Protein AF-A0A7V1UNJ8-F1 (afdb_monomer_lite)

pLDDT: mean 77.11, std 21.3, range [28.77, 98.62]

Structure (mmCIF, N/CA/C/O backbone):
data_AF-A0A7V1UNJ8-F1
#
_entry.id   AF-A0A7V1UNJ8-F1
#
loop_
_atom_site.group_PDB
_atom_site.id
_atom_site.type_symbol
_atom_site.label_atom_id
_atom_site.label_alt_id
_atom_site.label_comp_id
_atom_site.label_asym_id
_atom_site.label_entity_id
_atom_site.label_seq_id
_atom_site.pdbx_PDB_ins_code
_atom_site.Cartn_x
_atom_site.Cartn_y
_atom_site.Cartn_z
_atom_site.occupancy
_atom_site.B_iso_or_equiv
_atom_site.auth_seq_id
_atom_site.auth_comp_id
_atom_site.auth_asym_id
_atom_site.auth_atom_id
_atom_site.pdbx_PDB_model_num
ATOM 1 N N . MET A 1 1 ? -14.653 -33.844 -59.674 1.00 43.78 1 MET A N 1
ATOM 2 C CA . MET A 1 1 ? -14.804 -32.820 -60.729 1.00 43.78 1 MET A CA 1
ATOM 3 C C . MET A 1 1 ? -13.753 -31.749 -60.463 1.00 43.78 1 MET A C 1
ATOM 5 O O . MET A 1 1 ? -13.772 -31.157 -59.395 1.00 43.78 1 MET A O 1
ATOM 9 N N . ARG A 1 2 ? -12.749 -31.639 -61.339 1.00 42.19 2 ARG A N 1
ATOM 10 C CA . ARG A 1 2 ? -11.628 -30.694 -61.229 1.00 42.19 2 ARG A CA 1
ATOM 11 C C . ARG A 1 2 ? -12.079 -29.344 -61.786 1.00 42.19 2 ARG A C 1
ATOM 13 O O . ARG A 1 2 ? -12.539 -29.327 -62.921 1.00 42.19 2 ARG A O 1
ATOM 20 N N . LEU A 1 3 ? -11.874 -28.249 -61.061 1.00 40.47 3 LEU A N 1
ATOM 21 C CA . LEU A 1 3 ? -11.714 -26.931 -61.675 1.00 40.47 3 LEU A CA 1
ATOM 22 C C . LEU A 1 3 ? -10.631 -26.157 -60.920 1.00 40.47 3 LEU A C 1
ATOM 24 O O . LEU A 1 3 ? -10.805 -25.753 -59.776 1.00 40.47 3 LEU A O 1
ATOM 28 N N . ALA A 1 4 ? -9.492 -26.029 -61.592 1.00 42.06 4 ALA A N 1
ATOM 29 C CA . ALA A 1 4 ? -8.450 -25.063 -61.307 1.00 42.06 4 ALA A CA 1
ATOM 30 C C . ALA A 1 4 ? -8.877 -23.718 -61.908 1.00 42.06 4 ALA A C 1
ATOM 32 O O . ALA A 1 4 ? -9.355 -23.696 -63.043 1.00 42.06 4 ALA A O 1
ATOM 33 N N . VAL A 1 5 ? -8.668 -22.612 -61.194 1.00 44.78 5 VAL A N 1
ATOM 34 C CA . VAL A 1 5 ? -8.652 -21.278 -61.805 1.00 44.78 5 VAL A CA 1
ATOM 35 C C . VAL A 1 5 ? -7.400 -20.542 -61.352 1.00 44.78 5 VAL A C 1
ATOM 37 O O . VAL A 1 5 ? -7.003 -20.592 -60.190 1.00 44.78 5 VAL A O 1
ATOM 40 N N . ALA A 1 6 ? -6.766 -19.958 -62.361 1.00 44.81 6 ALA A N 1
ATOM 41 C CA . ALA A 1 6 ? -5.441 -19.384 -62.417 1.00 44.81 6 ALA A CA 1
ATOM 42 C C . ALA A 1 6 ? -5.196 -18.206 -61.468 1.00 44.81 6 ALA A C 1
ATOM 44 O O . ALA A 1 6 ? -6.081 -17.416 -61.149 1.00 44.81 6 ALA A O 1
ATOM 45 N N . ALA A 1 7 ? -3.920 -18.088 -61.114 1.00 45.97 7 ALA A N 1
ATOM 46 C CA . ALA A 1 7 ? -3.294 -16.951 -60.473 1.00 45.97 7 ALA A CA 1
ATOM 47 C C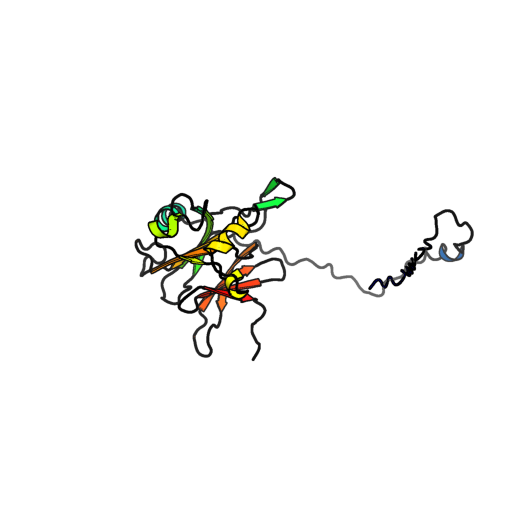 . ALA A 1 7 ? -3.307 -15.691 -61.353 1.00 45.97 7 ALA A C 1
ATOM 49 O O . ALA A 1 7 ? -3.129 -15.769 -62.568 1.00 45.97 7 ALA A O 1
ATOM 50 N N . LEU A 1 8 ? -3.374 -14.527 -60.703 1.00 41.84 8 LEU A N 1
ATOM 51 C CA . LEU A 1 8 ? -2.799 -13.292 -61.223 1.00 41.84 8 LEU A CA 1
ATOM 52 C C . LEU A 1 8 ? -2.199 -12.508 -60.047 1.00 41.84 8 LEU A C 1
ATOM 54 O O . LEU A 1 8 ? -2.914 -11.932 -59.231 1.00 41.84 8 LEU A O 1
ATOM 58 N N . PHE A 1 9 ? -0.872 -12.545 -59.933 1.00 42.28 9 PHE A N 1
ATOM 59 C CA . PHE A 1 9 ? -0.110 -11.668 -59.050 1.00 42.28 9 PHE A CA 1
ATOM 60 C C . PHE A 1 9 ? 0.069 -10.321 -59.752 1.00 42.28 9 PHE A C 1
ATOM 62 O O . PHE A 1 9 ? 0.649 -10.265 -60.835 1.00 42.28 9 PHE A O 1
ATOM 69 N N . LEU A 1 10 ? -0.392 -9.241 -59.123 1.00 42.97 10 LEU A N 1
ATOM 70 C CA . LEU A 1 10 ? -0.040 -7.877 -59.507 1.00 42.97 10 LEU A CA 1
ATOM 71 C C . LEU A 1 10 ? 0.728 -7.244 -58.342 1.00 42.97 10 LEU A C 1
ATOM 73 O O . LEU A 1 10 ? 0.146 -6.757 -57.377 1.00 42.97 10 LEU A O 1
ATOM 77 N N . THR A 1 11 ? 2.055 -7.304 -58.407 1.00 46.59 11 THR A N 1
ATOM 78 C CA . THR A 1 11 ? 2.948 -6.572 -57.504 1.00 46.59 11 THR A CA 1
ATOM 79 C C . THR A 1 11 ? 3.225 -5.197 -58.100 1.00 46.59 11 THR A C 1
ATOM 81 O O . THR A 1 11 ? 3.998 -5.083 -59.050 1.00 46.59 11 THR A O 1
ATOM 84 N N . ALA A 1 12 ? 2.618 -4.150 -57.543 1.00 45.59 12 ALA A N 1
ATOM 85 C CA . ALA A 1 12 ? 3.025 -2.771 -57.792 1.00 45.59 12 ALA A CA 1
ATOM 86 C C . ALA A 1 12 ? 3.877 -2.287 -56.608 1.00 45.59 12 ALA A C 1
ATOM 88 O O . ALA A 1 12 ? 3.366 -2.038 -55.520 1.00 45.59 12 ALA A O 1
ATOM 89 N N . SER A 1 13 ? 5.189 -2.198 -56.827 1.00 46.44 13 SER A N 1
ATOM 90 C CA . SER A 1 13 ? 6.144 -1.549 -55.927 1.00 46.44 13 SER A CA 1
ATOM 91 C C . SER A 1 13 ? 6.236 -0.071 -56.313 1.00 46.44 13 SER A C 1
ATOM 93 O O . SER A 1 13 ? 6.718 0.246 -57.399 1.00 46.44 13 SER A O 1
ATOM 95 N N . LEU A 1 14 ? 5.759 0.835 -55.453 1.00 45.09 14 LEU A N 1
ATOM 96 C CA . LEU A 1 14 ? 6.095 2.258 -55.540 1.00 45.09 14 LEU A CA 1
ATOM 97 C C . LEU A 1 14 ? 7.325 2.512 -54.666 1.00 45.09 14 LEU A C 1
ATOM 99 O O . LEU A 1 14 ? 7.219 2.692 -53.455 1.00 45.09 14 LEU A O 1
ATOM 103 N N . ALA A 1 15 ? 8.498 2.543 -55.293 1.00 44.78 15 ALA A N 1
ATOM 104 C CA . ALA A 1 15 ? 9.684 3.143 -54.701 1.00 44.78 15 ALA A CA 1
ATOM 105 C C . ALA A 1 15 ? 9.607 4.664 -54.907 1.00 44.78 15 ALA A C 1
ATOM 107 O O . ALA A 1 15 ? 9.814 5.162 -56.013 1.00 44.78 15 ALA A O 1
ATOM 108 N N . ALA A 1 16 ? 9.290 5.407 -53.848 1.00 47.38 16 ALA A N 1
ATOM 109 C CA . ALA A 1 16 ? 9.478 6.852 -53.828 1.00 47.38 16 ALA A CA 1
ATOM 110 C C . ALA A 1 16 ? 10.983 7.143 -53.711 1.00 47.38 16 ALA A C 1
ATOM 112 O O . ALA A 1 16 ? 11.588 6.923 -52.663 1.00 47.38 16 ALA A O 1
ATOM 113 N N . GLN A 1 17 ? 11.598 7.603 -54.800 1.00 46.16 17 GLN A N 1
ATOM 114 C CA . GLN A 1 17 ? 12.962 8.125 -54.780 1.00 46.16 17 GLN A CA 1
ATOM 115 C C . GLN A 1 17 ? 12.966 9.476 -54.058 1.00 46.16 17 GLN A C 1
ATOM 117 O O . GLN A 1 17 ? 12.434 10.469 -54.554 1.00 46.16 17 GLN A O 1
ATOM 122 N N . SER A 1 18 ? 13.567 9.519 -52.872 1.00 48.78 18 SER A N 1
ATOM 123 C CA . SER A 1 18 ? 13.917 10.762 -52.194 1.00 48.78 18 SER A CA 1
ATOM 124 C C . SER A 1 18 ? 15.115 11.400 -52.903 1.00 48.78 18 SER A C 1
ATOM 126 O O . SER A 1 18 ? 16.252 10.973 -52.705 1.00 48.78 18 SER A O 1
ATOM 128 N N . ASN A 1 19 ? 14.875 12.423 -53.721 1.00 48.09 19 ASN A N 1
ATOM 129 C CA . ASN A 1 19 ? 15.939 13.295 -54.213 1.00 48.09 19 ASN A CA 1
ATOM 130 C C . ASN A 1 19 ? 16.352 14.251 -53.088 1.00 48.09 19 ASN A C 1
ATOM 132 O O . ASN A 1 19 ? 15.777 15.328 -52.940 1.00 48.09 19 ASN A O 1
ATOM 136 N N . LEU A 1 20 ? 17.334 13.850 -52.281 1.00 49.41 20 LEU A N 1
ATOM 137 C CA . LEU A 1 20 ? 18.108 14.805 -51.493 1.00 49.41 20 LEU A CA 1
ATOM 138 C C . LEU A 1 20 ? 19.316 15.246 -52.330 1.00 49.41 20 LEU A C 1
ATOM 140 O O . LEU A 1 20 ? 20.006 14.383 -52.878 1.00 49.41 20 LEU A O 1
ATOM 144 N N . PRO A 1 21 ? 19.585 16.556 -52.446 1.00 51.25 21 PRO A N 1
ATOM 145 C CA . PRO A 1 21 ? 20.745 17.045 -53.174 1.00 51.25 21 PRO A CA 1
ATOM 146 C C . PRO A 1 21 ? 22.029 16.591 -52.473 1.00 51.25 21 PRO A C 1
ATOM 148 O O . PRO A 1 21 ? 22.214 16.797 -51.271 1.00 51.25 21 PRO A O 1
ATOM 151 N N . THR A 1 22 ? 22.916 15.948 -53.228 1.00 57.91 22 THR A N 1
ATOM 152 C CA . THR A 1 22 ? 24.261 15.604 -52.769 1.00 57.91 22 THR A CA 1
ATOM 153 C C . THR A 1 22 ? 25.178 16.819 -52.857 1.00 57.91 22 THR A C 1
ATOM 155 O O . THR A 1 22 ? 24.946 17.768 -53.603 1.00 57.91 22 THR A O 1
ATOM 158 N N . LYS A 1 23 ? 26.251 16.784 -52.066 1.00 55.00 23 LYS A N 1
ATOM 159 C CA . LYS A 1 23 ? 27.195 17.884 -51.807 1.00 55.00 23 LYS A CA 1
ATOM 160 C C . LYS A 1 23 ? 28.021 18.341 -53.026 1.00 55.00 23 LYS A C 1
ATOM 162 O O . LYS A 1 23 ? 28.954 19.121 -52.870 1.00 55.00 23 LYS A O 1
ATOM 167 N N . GLU A 1 24 ? 27.708 17.833 -54.210 1.00 54.41 24 GLU A N 1
ATOM 168 C CA . GLU A 1 24 ? 28.540 17.890 -55.414 1.00 54.41 24 GLU A CA 1
ATOM 169 C C . GLU A 1 24 ? 27.826 18.556 -56.600 1.00 54.41 24 GLU A C 1
ATOM 171 O O . GLU A 1 24 ? 28.379 18.577 -57.694 1.00 54.41 24 GLU A O 1
ATOM 176 N N . ASP A 1 25 ? 26.637 19.141 -56.399 1.00 50.41 25 ASP A N 1
ATOM 177 C CA . ASP A 1 25 ? 25.941 19.923 -57.427 1.00 50.41 25 ASP A CA 1
ATOM 178 C C . ASP A 1 25 ? 26.442 21.390 -57.445 1.00 50.41 25 ASP A C 1
ATOM 180 O O . ASP A 1 25 ? 26.060 22.191 -56.582 1.00 50.41 25 ASP A O 1
ATOM 184 N N . PRO A 1 26 ? 27.318 21.801 -58.389 1.00 51.72 26 PRO A N 1
ATOM 185 C CA . PRO A 1 26 ? 28.047 23.068 -58.302 1.00 51.72 26 PRO A CA 1
ATOM 186 C C . PRO A 1 26 ? 27.252 24.270 -58.835 1.00 51.72 26 PRO A C 1
ATOM 188 O O . PRO A 1 26 ? 27.815 25.355 -58.980 1.00 51.72 26 PRO A O 1
ATOM 191 N N . LYS A 1 27 ? 25.968 24.102 -59.183 1.00 55.91 27 LYS A N 1
ATOM 192 C CA . LYS A 1 27 ? 25.139 25.161 -59.794 1.00 55.91 27 LYS A CA 1
ATOM 193 C C . LYS A 1 27 ? 23.916 25.575 -58.966 1.00 55.91 27 LYS A C 1
ATOM 195 O O . LYS A 1 27 ? 23.090 26.337 -59.458 1.00 55.91 27 LYS A O 1
ATOM 200 N N . GLY A 1 28 ? 23.814 25.125 -57.714 1.00 49.47 28 GLY A N 1
ATOM 201 C CA . GLY A 1 28 ? 22.628 25.337 -56.874 1.00 49.47 28 GLY A CA 1
ATOM 202 C C . GLY A 1 28 ? 22.652 26.517 -55.896 1.00 49.47 28 GLY A C 1
ATOM 203 O O . GLY A 1 28 ? 21.618 26.806 -55.302 1.00 49.47 28 GLY A O 1
ATOM 204 N N . TYR A 1 29 ? 23.774 27.217 -55.710 1.00 45.88 29 TYR A N 1
ATOM 205 C CA . TYR A 1 29 ? 23.834 28.355 -54.784 1.00 45.88 29 TYR A CA 1
ATOM 206 C C . TYR A 1 29 ? 24.142 29.647 -55.536 1.00 45.88 29 TYR A C 1
ATOM 208 O O . TYR A 1 29 ? 25.272 29.884 -55.961 1.00 45.88 29 TYR A O 1
ATOM 216 N N . SER A 1 30 ? 23.115 30.488 -55.699 1.00 50.75 30 SER A N 1
ATOM 217 C CA . SER A 1 30 ? 23.319 31.884 -56.079 1.00 50.75 30 SER A CA 1
ATOM 218 C C . SER A 1 30 ? 24.204 32.561 -55.029 1.00 50.75 30 SER A C 1
ATOM 220 O O . SER A 1 30 ? 23.960 32.464 -53.823 1.00 50.75 30 SER A O 1
ATOM 222 N N . LYS A 1 31 ? 25.225 33.265 -55.519 1.00 47.50 31 LYS A N 1
ATOM 223 C CA . LYS A 1 31 ? 26.174 34.077 -54.752 1.00 47.50 31 LYS A CA 1
ATOM 224 C C . LYS A 1 31 ? 25.494 35.223 -53.983 1.00 47.50 31 LYS A C 1
ATOM 226 O O . LYS A 1 31 ? 26.096 35.778 -53.073 1.00 47.50 31 LYS A O 1
ATOM 231 N N . ASP A 1 32 ? 24.228 35.510 -54.272 1.00 50.94 32 ASP A N 1
ATOM 232 C CA . ASP A 1 32 ? 23.481 36.621 -53.674 1.00 50.94 32 ASP A CA 1
ATOM 233 C C . ASP A 1 32 ? 22.947 36.319 -52.260 1.00 50.94 32 ASP A C 1
ATOM 235 O O . ASP A 1 32 ? 22.410 37.204 -51.599 1.00 50.94 32 ASP A O 1
ATOM 239 N N . VAL A 1 33 ? 23.099 35.086 -51.758 1.00 49.97 33 VAL A N 1
ATOM 240 C CA . VAL A 1 33 ? 22.644 34.710 -50.402 1.00 49.97 33 VAL A CA 1
ATOM 241 C C . VAL A 1 33 ? 23.715 34.972 -49.333 1.00 49.97 33 VAL A C 1
ATOM 243 O O . VAL A 1 33 ? 23.399 35.042 -48.147 1.00 49.97 33 VAL A O 1
ATOM 246 N N . VAL A 1 34 ? 24.983 35.144 -49.722 1.00 46.03 34 VAL A N 1
ATOM 247 C CA . VAL A 1 34 ? 26.102 35.159 -48.759 1.00 46.03 34 VAL A CA 1
ATOM 248 C C . VAL A 1 34 ? 26.528 36.564 -48.315 1.00 46.03 34 VAL A C 1
ATOM 250 O O . VAL A 1 34 ? 27.164 36.692 -47.273 1.00 46.03 34 VAL A O 1
ATOM 253 N N . ASP A 1 35 ? 26.099 37.622 -49.009 1.00 44.44 35 ASP A N 1
ATOM 254 C CA . ASP A 1 35 ? 26.513 39.002 -48.693 1.00 44.44 35 ASP A CA 1
ATOM 255 C C . ASP A 1 35 ? 25.509 39.786 -47.817 1.00 44.44 35 ASP A C 1
ATOM 257 O O . ASP A 1 35 ? 25.737 40.948 -47.484 1.00 44.44 35 ASP A O 1
ATOM 261 N N . ALA A 1 36 ? 24.426 39.154 -47.348 1.00 46.41 36 ALA A N 1
ATOM 262 C CA . ALA A 1 36 ? 23.449 39.783 -46.446 1.00 46.41 36 ALA A CA 1
ATOM 263 C C . ALA A 1 36 ? 23.734 39.575 -44.939 1.00 46.41 36 ALA A C 1
ATOM 265 O O . ALA A 1 36 ? 22.933 39.978 -44.097 1.00 46.41 36 ALA A O 1
ATOM 266 N N . VAL A 1 37 ? 24.862 38.961 -44.559 1.00 49.25 37 VAL A N 1
ATOM 267 C CA . VAL A 1 37 ? 25.118 38.511 -43.169 1.00 49.25 37 VAL A CA 1
ATOM 268 C C . VAL A 1 37 ? 25.840 39.561 -42.298 1.00 49.25 37 VAL A C 1
ATOM 270 O O . VAL A 1 37 ? 26.153 39.304 -41.137 1.00 49.25 37 VAL A O 1
ATOM 273 N N . HIS A 1 38 ? 26.092 40.777 -42.794 1.00 49.16 38 HIS A N 1
ATOM 274 C CA . HIS A 1 38 ? 26.817 41.815 -42.032 1.00 49.16 38 HIS A CA 1
ATOM 275 C C . HIS A 1 38 ? 26.038 43.096 -41.729 1.00 49.16 38 HIS A C 1
ATOM 277 O O . HIS A 1 38 ? 26.635 44.121 -41.403 1.00 49.16 38 HIS A O 1
ATOM 283 N N . GLN A 1 39 ? 24.707 43.035 -41.711 1.00 49.38 39 GLN A N 1
ATOM 284 C CA . GLN A 1 39 ? 23.934 44.043 -40.988 1.00 49.38 39 GLN A CA 1
ATOM 285 C C . GLN A 1 39 ? 23.444 43.473 -39.653 1.00 49.38 39 GLN A C 1
ATOM 287 O O . GLN A 1 39 ? 22.681 42.506 -39.656 1.00 49.38 39 GLN A O 1
ATOM 292 N N . PRO A 1 40 ? 23.861 44.038 -38.501 1.00 47.38 40 PRO A N 1
ATOM 293 C CA . PRO A 1 40 ? 23.284 43.658 -37.224 1.00 47.38 40 PRO A CA 1
ATOM 294 C C . PRO A 1 40 ? 21.819 44.096 -37.227 1.00 47.38 40 PRO A C 1
ATOM 296 O O . PRO A 1 40 ? 21.514 45.288 -37.147 1.00 47.38 40 PRO A O 1
ATOM 299 N N . MET A 1 41 ? 20.907 43.132 -37.347 1.00 50.34 41 MET A N 1
ATOM 300 C CA . MET A 1 41 ? 19.493 43.384 -37.112 1.00 50.34 41 MET A CA 1
ATOM 301 C C . MET A 1 41 ? 19.340 43.863 -35.671 1.00 50.34 41 MET A C 1
ATOM 303 O O . MET A 1 41 ? 19.635 43.135 -34.723 1.00 50.34 41 MET A O 1
ATOM 307 N N . LYS A 1 42 ? 18.921 45.119 -35.502 1.00 51.16 42 LYS A N 1
ATOM 308 C CA . LYS A 1 42 ? 18.511 45.624 -34.196 1.00 51.16 42 LYS A CA 1
ATOM 309 C C . LYS A 1 42 ? 17.218 44.902 -33.827 1.00 51.16 42 LYS A C 1
ATOM 311 O O . LYS A 1 42 ? 16.233 44.978 -34.550 1.00 51.16 42 LYS A O 1
ATOM 316 N N . SER A 1 43 ? 17.271 44.141 -32.741 1.00 55.25 43 SER A N 1
ATOM 317 C CA . SER A 1 43 ? 16.093 43.541 -32.126 1.00 55.25 43 SER A CA 1
ATOM 318 C C . SER A 1 43 ? 15.255 44.650 -31.495 1.00 55.25 43 SER A C 1
ATOM 320 O O . SER A 1 43 ? 15.697 45.271 -30.531 1.00 55.25 43 SER A O 1
ATOM 322 N N . ASP A 1 44 ? 14.043 44.859 -32.005 1.00 58.16 44 ASP A N 1
ATOM 323 C CA . ASP A 1 44 ? 13.043 45.765 -31.416 1.00 58.16 44 ASP A CA 1
ATOM 324 C C . ASP A 1 44 ? 12.336 45.140 -30.195 1.00 58.16 44 ASP A C 1
ATOM 326 O O . ASP A 1 44 ? 11.506 45.767 -29.534 1.00 58.16 44 ASP A O 1
ATOM 330 N N . LEU A 1 45 ? 12.670 43.889 -29.868 1.00 53.53 45 LEU A N 1
ATOM 331 C CA . LEU A 1 45 ? 12.271 43.240 -28.629 1.00 53.53 45 LEU A CA 1
ATOM 332 C C . LEU A 1 45 ? 13.231 43.727 -27.543 1.00 53.53 45 LEU A C 1
ATOM 334 O O . LEU A 1 45 ? 14.392 43.315 -27.513 1.00 53.53 45 LEU A O 1
ATOM 338 N N . GLY A 1 46 ? 12.753 44.653 -26.706 1.00 56.69 46 GLY A N 1
ATOM 339 C CA . GLY A 1 46 ? 13.486 45.181 -25.553 1.00 56.69 46 GLY A CA 1
ATOM 340 C C . GLY A 1 46 ? 14.060 44.083 -24.651 1.00 56.69 46 GLY A C 1
ATOM 341 O O . GLY A 1 46 ? 13.688 42.916 -24.774 1.00 56.69 46 GLY A O 1
ATOM 342 N N . GLU A 1 47 ? 14.977 44.475 -23.759 1.00 56.12 47 GLU A N 1
ATOM 343 C CA . GLU A 1 47 ? 15.755 43.587 -22.881 1.00 56.12 47 GLU A CA 1
ATOM 344 C C . GLU A 1 47 ? 14.962 42.351 -22.438 1.00 56.12 47 GLU A C 1
ATOM 346 O O . GLU A 1 47 ? 13.976 42.443 -21.697 1.00 56.12 47 GLU A O 1
ATOM 351 N N . GLN A 1 48 ? 15.389 41.177 -22.915 1.00 52.34 48 GLN A N 1
ATOM 352 C CA . GLN A 1 48 ? 14.830 39.917 -22.456 1.00 52.34 48 GLN A CA 1
ATOM 353 C C . GLN A 1 48 ? 15.079 39.824 -20.955 1.00 52.34 48 GLN A C 1
ATOM 355 O O . GLN A 1 48 ? 16.217 39.674 -20.513 1.00 52.34 48 GLN A O 1
ATOM 360 N N . LYS A 1 49 ? 14.001 39.908 -20.168 1.00 49.44 49 LYS A N 1
ATOM 361 C CA . LYS A 1 49 ? 14.048 39.558 -18.752 1.00 49.44 49 LYS A CA 1
ATOM 362 C C . LYS A 1 49 ? 14.557 38.129 -18.664 1.00 49.44 49 LYS A C 1
ATOM 364 O O . LYS A 1 49 ? 13.868 37.195 -19.072 1.00 49.44 49 LYS A O 1
ATOM 369 N N . THR A 1 50 ? 15.773 37.976 -18.161 1.00 44.88 50 THR A N 1
ATOM 370 C CA . THR A 1 50 ? 16.363 36.684 -17.850 1.00 44.88 50 THR A CA 1
ATOM 371 C C . THR A 1 50 ? 15.395 35.956 -16.930 1.00 44.88 50 THR A C 1
ATOM 373 O O . THR A 1 50 ? 15.078 36.429 -15.838 1.00 44.88 50 THR A O 1
ATOM 376 N N . TYR A 1 51 ? 14.862 34.832 -17.402 1.00 50.88 51 TYR A N 1
ATOM 377 C CA . TYR A 1 51 ? 14.066 33.948 -16.570 1.00 50.88 51 TYR A CA 1
ATOM 378 C C . TYR A 1 51 ? 14.983 33.394 -15.482 1.00 50.88 51 TYR A C 1
ATOM 380 O O . TYR A 1 51 ? 15.833 32.544 -15.746 1.00 50.88 51 TYR A O 1
ATOM 388 N N . THR A 1 52 ? 14.831 33.901 -14.263 1.00 47.22 52 THR A N 1
ATOM 389 C CA . THR A 1 52 ? 15.359 33.238 -13.077 1.00 47.22 52 THR A CA 1
ATOM 390 C C . THR A 1 52 ? 14.398 32.091 -12.780 1.00 47.22 52 THR A C 1
ATOM 392 O O . THR A 1 52 ? 13.253 32.369 -12.408 1.00 47.22 52 THR A O 1
ATOM 395 N N . PRO A 1 53 ? 14.790 30.817 -12.971 1.00 42.19 53 PRO A N 1
ATOM 396 C CA . PRO A 1 53 ? 13.944 29.717 -12.546 1.00 42.19 53 PRO A CA 1
ATOM 397 C C . PRO A 1 53 ? 13.647 29.892 -11.053 1.00 42.19 53 PRO A C 1
ATOM 399 O O . PRO A 1 53 ? 14.554 30.287 -10.309 1.00 42.19 53 PRO A O 1
ATOM 402 N N . PRO A 1 54 ? 12.406 29.635 -10.602 1.00 46.25 54 PRO A N 1
ATOM 403 C CA . PRO A 1 54 ? 12.112 29.645 -9.180 1.00 46.25 54 PRO A CA 1
ATOM 404 C C . PRO A 1 54 ? 13.131 28.739 -8.494 1.00 46.25 54 PRO A C 1
ATOM 406 O O . PRO A 1 54 ? 13.384 27.616 -8.943 1.00 46.25 54 PRO A O 1
ATOM 409 N N . SER A 1 55 ? 13.775 29.275 -7.458 1.00 45.06 55 SER A N 1
ATOM 410 C CA . SER A 1 55 ? 14.696 28.529 -6.612 1.00 45.06 55 SER A CA 1
ATOM 411 C C . SER A 1 55 ? 14.028 27.212 -6.257 1.00 45.06 55 SER A C 1
ATOM 413 O O . SER A 1 55 ? 12.929 27.228 -5.707 1.00 45.06 55 SER A O 1
ATOM 415 N N . LYS A 1 56 ? 14.672 26.100 -6.634 1.00 48.00 56 LYS A N 1
ATOM 416 C CA . LYS A 1 56 ? 14.282 24.738 -6.268 1.00 48.00 56 LYS A CA 1
ATOM 417 C C . LYS A 1 56 ? 14.041 24.762 -4.761 1.00 48.00 56 LYS A C 1
ATOM 419 O O . LYS A 1 56 ? 15.002 24.815 -3.998 1.00 48.00 56 LYS A O 1
ATOM 424 N N . GLU A 1 57 ? 12.782 24.838 -4.344 1.00 46.22 57 GLU A N 1
ATOM 425 C CA . GLU A 1 57 ? 12.433 24.708 -2.942 1.00 46.22 57 GLU A CA 1
ATOM 426 C C . GLU A 1 57 ? 12.861 23.296 -2.583 1.00 46.22 57 GLU A C 1
ATOM 428 O O . GLU A 1 57 ? 12.330 22.313 -3.105 1.00 46.22 57 GLU A O 1
ATOM 433 N N . THR A 1 58 ? 13.969 23.206 -1.851 1.00 43.12 58 THR A N 1
ATOM 434 C CA . THR A 1 58 ? 14.568 21.942 -1.462 1.00 43.12 58 THR A CA 1
ATOM 435 C C . THR A 1 58 ? 13.504 21.213 -0.669 1.00 43.12 58 THR A C 1
ATOM 437 O O . THR A 1 58 ? 13.201 21.611 0.456 1.00 43.12 58 THR A O 1
ATOM 440 N N . ALA A 1 59 ? 12.897 20.195 -1.286 1.00 45.69 59 ALA A N 1
ATOM 441 C CA . ALA A 1 59 ? 11.931 19.348 -0.614 1.00 45.69 59 ALA A CA 1
ATOM 442 C C . ALA A 1 59 ? 12.530 18.950 0.744 1.00 45.69 59 ALA A C 1
ATOM 444 O O . ALA A 1 59 ? 13.722 18.610 0.790 1.00 45.69 59 ALA A O 1
ATOM 445 N N . PRO A 1 60 ? 11.761 19.048 1.844 1.00 43.00 60 PRO A N 1
ATOM 446 C CA . PRO A 1 60 ? 12.262 18.661 3.148 1.00 43.00 60 PRO A CA 1
ATOM 447 C C . PRO A 1 60 ? 12.852 17.249 3.041 1.00 43.00 60 PRO A C 1
ATOM 449 O O . PRO A 1 60 ? 12.285 16.410 2.328 1.00 43.00 60 PRO A O 1
ATOM 452 N N . PRO A 1 61 ? 14.011 16.988 3.673 1.00 50.56 61 PRO A N 1
ATOM 453 C CA . PRO A 1 61 ? 14.637 15.677 3.619 1.00 50.56 61 PRO A CA 1
ATOM 454 C C . PRO A 1 61 ? 13.597 14.611 3.987 1.00 50.56 61 PRO A C 1
ATOM 456 O O . PRO A 1 61 ? 12.807 14.842 4.909 1.00 50.56 61 PRO A O 1
ATOM 459 N N . PRO A 1 62 ? 13.552 13.480 3.255 1.00 58.62 62 PRO A N 1
ATOM 460 C CA . PRO A 1 62 ? 12.537 12.460 3.469 1.00 58.62 62 PRO A CA 1
ATOM 461 C C . PRO A 1 62 ? 12.530 12.081 4.947 1.00 58.62 62 PRO A C 1
ATOM 463 O O . PRO A 1 62 ? 13.585 11.801 5.523 1.00 58.62 62 PRO A O 1
ATOM 466 N N . ALA A 1 63 ? 11.349 12.145 5.566 1.00 65.25 63 ALA A N 1
ATOM 467 C CA . ALA A 1 63 ? 11.193 11.836 6.977 1.00 65.25 63 ALA A CA 1
ATOM 468 C C . ALA A 1 63 ? 11.827 10.469 7.262 1.00 65.25 63 ALA A C 1
ATOM 470 O O . ALA A 1 63 ? 11.593 9.498 6.534 1.00 65.25 63 ALA A O 1
ATOM 471 N N . ALA A 1 64 ? 12.672 10.409 8.292 1.00 80.75 64 ALA A N 1
ATOM 472 C CA . ALA A 1 64 ? 13.326 9.168 8.669 1.00 80.75 64 ALA A CA 1
ATOM 473 C C . ALA A 1 64 ? 12.266 8.098 8.965 1.00 80.75 64 ALA A C 1
ATOM 475 O O . ALA A 1 64 ? 11.257 8.370 9.619 1.00 80.75 64 ALA A O 1
ATOM 476 N N . LEU A 1 65 ? 12.498 6.879 8.474 1.00 90.56 65 LEU A N 1
ATOM 477 C CA . LEU A 1 65 ? 11.595 5.764 8.728 1.00 90.56 65 LEU A CA 1
ATOM 478 C C . LEU A 1 65 ? 11.466 5.513 10.238 1.00 90.56 65 LEU A C 1
ATOM 480 O O . LEU A 1 65 ? 12.486 5.540 10.936 1.00 90.56 65 LEU A O 1
ATOM 484 N N . PRO A 1 66 ? 10.258 5.209 10.748 1.00 94.06 66 PRO A N 1
ATOM 485 C CA . PRO A 1 66 ? 10.099 4.800 12.135 1.00 94.06 66 PRO A CA 1
ATOM 486 C C . PRO A 1 66 ? 10.992 3.599 12.458 1.00 94.06 66 PRO A C 1
ATOM 488 O O . PRO A 1 66 ? 11.047 2.631 11.694 1.00 94.06 66 PRO A O 1
ATOM 491 N N . ALA A 1 67 ? 11.688 3.649 13.596 1.00 94.00 67 ALA A N 1
ATOM 492 C CA . ALA A 1 67 ? 12.658 2.623 13.986 1.00 94.00 67 ALA A CA 1
ATOM 493 C C . ALA A 1 67 ? 12.031 1.221 14.117 1.00 94.00 67 ALA A C 1
ATOM 495 O O . ALA A 1 67 ? 12.690 0.209 13.883 1.00 94.00 67 ALA A O 1
ATOM 496 N N . ASP A 1 68 ? 10.745 1.164 14.455 1.00 95.44 68 ASP A N 1
ATOM 497 C CA . ASP A 1 68 ? 9.964 -0.053 14.633 1.00 95.44 68 ASP A CA 1
ATOM 498 C C . ASP A 1 68 ? 9.350 -0.594 13.332 1.00 95.44 68 ASP A C 1
ATOM 500 O O . ASP A 1 68 ? 8.881 -1.731 13.308 1.00 95.44 68 ASP A O 1
ATOM 504 N N . LEU A 1 69 ? 9.393 0.158 12.226 1.00 96.56 69 LEU A N 1
ATOM 505 C CA . LEU A 1 69 ? 8.663 -0.192 11.004 1.00 96.56 69 LEU A CA 1
ATOM 506 C C . LEU A 1 69 ? 9.091 -1.548 10.420 1.00 96.56 69 LEU A C 1
ATOM 508 O O . LEU A 1 69 ? 8.247 -2.340 10.012 1.00 96.56 69 LEU A O 1
ATOM 512 N N . ASN A 1 70 ? 10.391 -1.861 10.429 1.00 96.56 70 ASN A N 1
ATOM 513 C CA . ASN A 1 70 ? 10.882 -3.167 9.969 1.00 96.56 70 ASN A CA 1
ATOM 514 C C . ASN A 1 70 ? 10.344 -4.326 10.818 1.00 96.56 70 ASN A C 1
ATOM 516 O O . ASN A 1 70 ? 10.055 -5.396 10.282 1.00 96.56 70 ASN A O 1
ATOM 520 N N . LYS A 1 71 ? 10.209 -4.113 12.133 1.00 97.00 71 LYS A N 1
ATOM 521 C CA . LYS A 1 71 ? 9.651 -5.105 13.053 1.00 97.00 71 LYS A CA 1
ATOM 522 C C . LYS A 1 71 ? 8.167 -5.311 12.760 1.00 97.00 71 LYS A C 1
ATOM 524 O O . LYS A 1 71 ? 7.756 -6.449 12.572 1.00 97.00 71 LYS A O 1
ATOM 529 N N . VAL A 1 72 ? 7.404 -4.226 12.617 1.00 97.75 72 VAL A N 1
ATOM 530 C CA . VAL A 1 72 ? 5.972 -4.297 12.290 1.00 97.75 72 VAL A CA 1
ATOM 531 C C . VAL A 1 72 ? 5.743 -4.999 10.951 1.00 97.75 72 VAL A C 1
ATOM 533 O O . VAL A 1 72 ? 4.896 -5.882 10.867 1.00 97.75 72 VAL A O 1
ATOM 536 N N . VAL A 1 73 ? 6.526 -4.691 9.911 1.00 97.69 73 VAL A N 1
ATOM 537 C CA . VAL A 1 73 ? 6.421 -5.390 8.616 1.00 97.69 73 VAL A CA 1
ATOM 538 C C . VAL A 1 73 ? 6.692 -6.887 8.772 1.00 97.69 73 VAL A C 1
ATOM 540 O O . VAL A 1 73 ? 5.926 -7.699 8.256 1.00 97.69 73 VAL A O 1
ATOM 543 N N . ALA A 1 74 ? 7.738 -7.262 9.512 1.00 97.19 74 ALA A N 1
ATOM 544 C CA . ALA A 1 74 ? 8.073 -8.663 9.737 1.00 97.19 74 ALA A CA 1
ATOM 545 C C . ALA A 1 74 ? 6.983 -9.416 10.519 1.00 97.19 74 ALA A C 1
ATOM 547 O O . ALA A 1 74 ? 6.676 -10.556 10.181 1.00 97.19 74 ALA A O 1
ATOM 548 N N . GLU A 1 75 ? 6.384 -8.782 11.529 1.00 97.12 75 GLU A N 1
ATOM 549 C CA . GLU A 1 75 ? 5.299 -9.355 12.334 1.00 97.12 75 GLU A CA 1
ATOM 550 C C . GLU A 1 75 ? 3.982 -9.447 11.556 1.00 97.12 75 GLU A C 1
ATOM 552 O O . GLU A 1 75 ? 3.238 -10.412 11.716 1.00 97.12 75 GLU A O 1
ATOM 557 N N . GLN A 1 76 ? 3.683 -8.463 10.702 1.00 97.69 76 GLN A N 1
ATOM 558 C CA . GLN A 1 76 ? 2.382 -8.358 10.042 1.00 97.69 76 GLN A CA 1
ATOM 559 C C . GLN A 1 76 ? 2.322 -9.006 8.656 1.00 97.69 76 GLN A C 1
ATOM 561 O O . GLN A 1 76 ? 1.228 -9.401 8.248 1.00 97.69 76 GLN A O 1
ATOM 566 N N . PHE A 1 77 ? 3.451 -9.133 7.953 1.00 97.50 77 PHE A N 1
ATOM 567 C CA . PHE A 1 77 ? 3.526 -9.673 6.585 1.00 97.50 77 PHE A CA 1
ATOM 568 C C . PHE A 1 77 ? 4.581 -10.769 6.397 1.00 97.50 77 PHE A C 1
ATOM 570 O O . PHE A 1 77 ? 4.582 -11.426 5.358 1.00 97.50 77 PHE A O 1
ATOM 577 N N . GLY A 1 78 ? 5.457 -10.977 7.381 1.00 96.31 78 GLY A N 1
ATOM 578 C CA . GLY A 1 78 ? 6.544 -11.944 7.309 1.00 96.31 78 GLY A CA 1
ATOM 579 C C . GLY A 1 78 ? 7.898 -11.326 6.967 1.00 96.31 78 GLY A C 1
ATOM 580 O O . GLY A 1 78 ? 8.031 -10.214 6.456 1.00 96.31 78 GLY A O 1
ATOM 581 N N . THR A 1 79 ? 8.955 -12.075 7.275 1.00 95.31 79 THR A N 1
ATOM 582 C CA . THR A 1 79 ? 10.354 -11.646 7.121 1.00 95.31 79 THR A CA 1
ATOM 583 C C . THR A 1 79 ? 10.821 -11.546 5.669 1.00 95.31 79 THR A C 1
ATOM 585 O O . THR A 1 79 ? 11.882 -10.970 5.411 1.00 95.31 79 THR A O 1
ATOM 588 N N . ASP A 1 80 ? 10.056 -12.096 4.733 1.00 91.94 80 ASP A N 1
ATOM 589 C CA . ASP A 1 80 ? 10.285 -12.084 3.292 1.00 91.94 80 ASP A CA 1
ATOM 590 C C . ASP A 1 80 ? 9.829 -10.787 2.614 1.00 91.94 80 ASP A C 1
ATOM 592 O O . ASP A 1 80 ? 10.268 -10.515 1.496 1.00 91.94 80 ASP A O 1
ATOM 596 N N . CYS A 1 81 ? 9.026 -9.968 3.297 1.00 93.75 81 CYS A N 1
ATOM 597 C CA . CYS A 1 81 ? 8.712 -8.605 2.892 1.00 93.75 81 CYS A CA 1
ATOM 598 C C . CYS A 1 81 ? 9.722 -7.620 3.494 1.00 93.75 81 CYS A C 1
ATOM 600 O O . CYS A 1 81 ? 9.936 -7.573 4.706 1.00 93.75 81 CYS A O 1
ATOM 602 N N . LYS A 1 82 ? 10.360 -6.818 2.639 1.00 93.69 82 LYS A N 1
ATOM 603 C CA . LYS A 1 82 ? 11.361 -5.811 3.013 1.00 93.69 82 LYS A CA 1
ATOM 604 C C . LYS A 1 82 ? 10.944 -4.439 2.517 1.00 93.69 82 LYS A C 1
ATOM 606 O O . LYS A 1 82 ? 10.569 -4.299 1.356 1.00 93.69 82 LYS A O 1
ATOM 611 N N . ILE A 1 83 ? 11.069 -3.428 3.372 1.00 94.44 83 ILE A N 1
ATOM 612 C CA . ILE A 1 83 ? 10.799 -2.037 3.002 1.00 94.44 83 ILE A CA 1
ATOM 613 C C . ILE A 1 83 ? 11.751 -1.645 1.876 1.00 94.44 83 ILE A C 1
ATOM 615 O O . ILE A 1 83 ? 12.968 -1.829 1.963 1.00 94.44 83 ILE A O 1
ATOM 619 N N . ALA A 1 84 ? 11.195 -1.104 0.804 1.00 91.19 84 ALA A N 1
ATOM 620 C CA . ALA A 1 84 ? 11.971 -0.640 -0.322 1.00 91.19 84 ALA A CA 1
ATOM 621 C C . ALA A 1 84 ? 12.480 0.765 -0.013 1.00 91.19 84 ALA A C 1
ATOM 623 O O . ALA A 1 84 ? 11.865 1.725 -0.432 1.00 91.19 84 ALA A O 1
ATOM 624 N N . VAL A 1 85 ? 13.579 0.912 0.729 1.00 87.06 85 VAL A N 1
ATOM 625 C CA . VAL A 1 85 ? 14.102 2.240 1.124 1.00 87.06 85 VAL A CA 1
ATOM 626 C C . VAL A 1 85 ? 14.705 3.043 -0.033 1.00 87.06 85 VAL A C 1
ATOM 628 O O . VAL A 1 85 ? 14.986 4.227 0.112 1.00 87.06 85 VAL A O 1
ATOM 631 N N . GLU A 1 86 ? 14.876 2.408 -1.192 1.00 79.12 86 GLU A N 1
ATOM 632 C CA . GLU A 1 86 ? 15.429 3.022 -2.393 1.00 79.12 86 GLU A CA 1
ATOM 633 C C . GLU A 1 86 ? 14.508 2.805 -3.592 1.00 79.12 86 GLU A C 1
ATOM 635 O O . GLU A 1 86 ? 14.016 1.691 -3.836 1.00 79.12 86 GLU A O 1
ATOM 640 N N . LYS A 1 87 ? 14.374 3.857 -4.401 1.00 75.56 87 LYS A N 1
ATOM 641 C CA . LYS A 1 87 ? 13.854 3.756 -5.760 1.00 75.56 87 LYS A CA 1
ATOM 642 C C . LYS A 1 87 ? 14.905 3.065 -6.632 1.00 75.56 87 LYS A C 1
ATOM 644 O O . LYS A 1 87 ? 16.011 3.574 -6.813 1.00 75.56 87 LYS A O 1
ATOM 649 N N . SER A 1 88 ? 14.573 1.890 -7.159 1.00 62.91 88 SER A N 1
ATOM 650 C CA . SER A 1 88 ? 15.408 1.201 -8.145 1.00 62.91 88 SER A CA 1
ATOM 651 C C . SER A 1 88 ? 14.894 1.491 -9.543 1.00 62.91 88 SER A C 1
ATOM 653 O O . SER A 1 88 ? 13.746 1.167 -9.834 1.00 62.91 88 SER A O 1
ATOM 655 N N . SER A 1 89 ? 15.750 2.015 -10.411 1.00 61.22 89 SER A N 1
ATOM 656 C CA . SER A 1 89 ? 15.538 1.969 -11.855 1.00 61.22 89 SER A CA 1
ATOM 657 C C . SER A 1 89 ? 16.454 0.911 -12.464 1.00 61.22 89 SER A C 1
ATOM 659 O O . SER A 1 89 ? 17.540 0.633 -11.950 1.00 61.22 89 SER A O 1
ATOM 661 N N . VAL A 1 90 ? 16.009 0.270 -13.540 1.00 57.09 90 VAL A N 1
ATOM 662 C CA . VAL A 1 90 ? 16.866 -0.607 -14.341 1.00 57.09 90 VAL A CA 1
ATOM 663 C C . VAL A 1 90 ? 17.179 0.151 -15.613 1.00 57.09 90 VAL A C 1
ATOM 665 O O . VAL A 1 90 ? 16.282 0.508 -16.368 1.00 57.09 90 VAL A O 1
ATOM 668 N N . VAL A 1 91 ? 18.458 0.422 -15.834 1.00 53.53 91 VAL A N 1
ATOM 669 C CA . VAL A 1 91 ? 18.946 1.006 -17.080 1.00 53.53 91 VAL A CA 1
ATOM 670 C C . VAL A 1 91 ? 19.888 -0.036 -17.664 1.00 53.53 91 VAL A C 1
ATOM 672 O O . VAL A 1 91 ? 20.945 -0.287 -17.095 1.00 53.53 91 VAL A O 1
ATOM 675 N N . VAL A 1 92 ? 19.459 -0.694 -18.750 1.00 49.59 92 VAL A N 1
ATOM 676 C CA . VAL A 1 92 ? 20.213 -1.721 -19.505 1.00 49.59 92 VAL A CA 1
ATOM 677 C C . VAL A 1 92 ? 20.887 -2.772 -18.609 1.00 49.59 92 VAL A C 1
ATOM 679 O O . VAL A 1 92 ? 22.059 -2.657 -18.288 1.00 49.59 92 VAL A O 1
ATOM 682 N N . ASN A 1 93 ? 20.161 -3.817 -18.195 1.00 54.81 93 ASN A N 1
ATOM 683 C CA . ASN A 1 93 ? 20.651 -4.943 -17.368 1.00 54.81 93 ASN A CA 1
ATOM 684 C C . ASN A 1 93 ? 21.298 -4.590 -16.007 1.00 54.81 93 ASN A C 1
ATOM 686 O O . ASN A 1 93 ? 21.595 -5.498 -15.231 1.00 54.81 93 ASN A O 1
ATOM 690 N N . TYR A 1 94 ? 21.466 -3.309 -15.671 1.00 57.28 94 TYR A N 1
ATOM 691 C CA . TYR A 1 94 ? 22.023 -2.845 -14.406 1.00 57.28 94 TYR A CA 1
ATOM 692 C C . TYR A 1 94 ? 20.977 -2.063 -13.612 1.00 57.28 94 TYR A C 1
ATOM 694 O O . TYR A 1 94 ? 20.225 -1.246 -14.148 1.00 57.28 94 TYR A O 1
ATOM 702 N N . ARG A 1 95 ? 20.934 -2.308 -12.299 1.00 57.38 95 ARG A N 1
ATOM 703 C CA . ARG A 1 95 ? 20.152 -1.485 -11.373 1.00 57.38 95 ARG A CA 1
ATOM 704 C C . ARG A 1 95 ? 20.931 -0.216 -11.068 1.00 57.38 95 ARG A C 1
ATOM 706 O O . ARG A 1 95 ? 22.017 -0.286 -10.498 1.00 57.38 95 ARG A O 1
ATOM 713 N N . VAL A 1 96 ? 20.355 0.924 -11.422 1.00 62.78 96 VAL A N 1
ATOM 714 C CA . VAL A 1 96 ? 20.886 2.238 -11.072 1.00 62.78 96 VAL A CA 1
ATOM 715 C C . VAL A 1 96 ? 20.075 2.773 -9.899 1.00 62.78 96 VAL A C 1
ATOM 717 O O . VAL A 1 96 ? 18.848 2.650 -9.844 1.00 62.78 96 VAL A O 1
ATOM 720 N N . LYS A 1 97 ? 20.776 3.340 -8.919 1.00 62.12 97 LYS A N 1
ATOM 721 C CA . LYS A 1 97 ? 20.136 4.046 -7.813 1.00 62.12 97 LYS A CA 1
ATOM 722 C C . LYS A 1 97 ? 19.608 5.378 -8.337 1.00 62.12 97 LYS A C 1
ATOM 724 O O . LYS A 1 97 ? 20.382 6.176 -8.861 1.00 62.12 97 LYS A O 1
ATOM 729 N N . SER A 1 98 ? 18.304 5.608 -8.202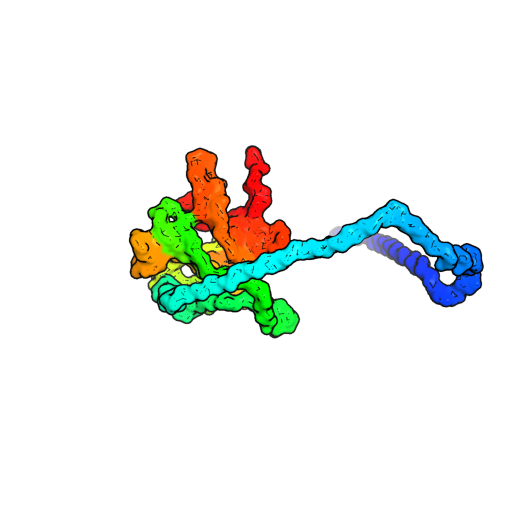 1.00 66.25 98 SER A N 1
ATOM 730 C CA . SER A 1 98 ? 17.729 6.914 -8.521 1.00 66.25 98 SER A CA 1
ATOM 731 C C . SER A 1 98 ? 18.121 7.940 -7.454 1.00 66.25 98 SER A C 1
ATOM 733 O O . SER A 1 98 ? 18.222 7.615 -6.269 1.00 66.25 98 SER A O 1
ATOM 735 N N . THR A 1 99 ? 18.350 9.177 -7.885 1.00 67.62 99 THR A N 1
ATOM 736 C CA . THR A 1 99 ? 18.584 10.341 -7.018 1.00 67.62 99 THR A CA 1
ATOM 737 C C . THR A 1 99 ? 17.297 11.108 -6.712 1.00 67.62 99 THR A C 1
ATOM 739 O O . THR A 1 99 ? 17.333 12.116 -6.007 1.00 67.62 99 THR A O 1
ATOM 742 N N . GLU A 1 100 ? 16.162 10.653 -7.241 1.00 70.69 100 GLU A N 1
ATOM 743 C CA . GLU A 1 100 ? 14.869 11.284 -7.009 1.00 70.69 100 GLU A CA 1
ATOM 744 C C . GLU A 1 100 ? 14.370 11.060 -5.574 1.00 70.69 100 GLU A C 1
ATOM 746 O O . GLU A 1 100 ? 14.652 10.013 -4.977 1.00 70.69 100 GLU A O 1
ATOM 751 N N . PRO A 1 101 ? 13.590 12.010 -5.025 1.00 73.19 101 PRO A N 1
ATOM 752 C CA . PRO A 1 101 ? 12.922 11.834 -3.744 1.00 73.19 101 PRO A CA 1
ATOM 753 C C . PRO A 1 101 ? 12.087 10.552 -3.723 1.00 73.19 101 PRO A C 1
ATOM 755 O O . PRO A 1 101 ? 11.346 10.250 -4.658 1.00 73.19 101 PRO A O 1
ATOM 758 N N . TRP A 1 102 ? 12.208 9.796 -2.636 1.00 83.75 102 TRP A N 1
ATOM 759 C CA . TRP A 1 102 ? 11.528 8.523 -2.466 1.00 83.75 102 TRP A CA 1
ATOM 760 C C . TRP A 1 102 ? 10.988 8.409 -1.046 1.00 83.75 102 TRP A C 1
ATOM 762 O O . TRP A 1 102 ? 11.743 8.499 -0.077 1.00 83.75 102 TRP A O 1
ATOM 772 N N . THR A 1 103 ? 9.679 8.190 -0.937 1.00 88.06 103 THR A N 1
ATOM 773 C CA . THR A 1 103 ? 8.976 8.088 0.343 1.00 88.06 103 THR A CA 1
ATOM 774 C C . THR A 1 103 ? 8.416 6.676 0.489 1.00 88.06 103 THR A C 1
ATOM 776 O O . THR A 1 103 ? 7.324 6.393 -0.004 1.00 88.06 103 THR A O 1
ATOM 779 N N . PRO A 1 104 ? 9.152 5.755 1.134 1.00 92.12 104 PRO A N 1
ATOM 780 C CA . PRO A 1 104 ? 8.732 4.361 1.258 1.00 92.12 104 PRO A CA 1
ATOM 781 C C . PRO A 1 104 ? 7.653 4.139 2.320 1.00 92.12 104 PRO A C 1
ATOM 783 O O . PRO A 1 104 ? 7.155 3.023 2.446 1.00 92.12 104 PRO A O 1
ATOM 786 N N . PHE A 1 105 ? 7.327 5.161 3.109 1.00 95.75 105 PHE A N 1
ATOM 787 C CA . PHE A 1 105 ? 6.367 5.071 4.196 1.00 95.75 105 PHE A CA 1
ATOM 788 C C . PHE A 1 105 ? 5.525 6.338 4.275 1.00 95.75 105 PHE A C 1
ATOM 790 O O . PHE A 1 105 ? 6.059 7.443 4.344 1.00 95.75 105 PHE A O 1
ATOM 797 N N . LEU A 1 106 ? 4.212 6.153 4.273 1.00 96.31 106 LEU A N 1
ATOM 798 C CA . LEU A 1 106 ? 3.213 7.196 4.447 1.00 96.31 106 LEU A CA 1
ATOM 799 C C . LEU A 1 106 ? 2.173 6.709 5.452 1.00 96.31 106 LEU A C 1
ATOM 801 O O . LEU A 1 106 ? 1.973 5.503 5.619 1.00 96.31 106 LEU A O 1
ATOM 805 N N . THR A 1 107 ? 1.474 7.652 6.070 1.00 97.31 107 THR A N 1
ATOM 806 C CA . THR A 1 107 ? 0.345 7.355 6.944 1.00 97.31 107 THR A CA 1
ATOM 807 C C . THR A 1 107 ? -0.876 8.184 6.575 1.00 97.31 107 THR A C 1
ATOM 809 O O . THR A 1 107 ? -0.761 9.311 6.086 1.00 97.31 107 THR A O 1
ATOM 812 N N . ALA A 1 108 ? -2.058 7.593 6.739 1.00 96.88 108 ALA A N 1
ATOM 813 C CA . ALA A 1 108 ? -3.348 8.232 6.486 1.00 96.88 108 ALA A CA 1
ATOM 814 C C . ALA A 1 108 ? -4.479 7.396 7.092 1.00 96.88 108 ALA A C 1
ATOM 816 O O . ALA A 1 108 ? -4.327 6.198 7.232 1.00 96.88 108 ALA A O 1
ATOM 817 N N . ASP A 1 109 ? -5.637 7.989 7.369 1.00 97.00 109 ASP A N 1
ATOM 818 C CA . ASP A 1 109 ? -6.868 7.229 7.649 1.00 97.00 109 ASP A CA 1
ATOM 819 C C . ASP A 1 109 ? -7.550 6.877 6.311 1.00 97.00 109 ASP A C 1
ATOM 821 O O . ASP A 1 109 ? -8.237 7.722 5.720 1.00 97.00 109 ASP A O 1
ATOM 825 N N . LEU A 1 110 ? -7.260 5.695 5.758 1.00 97.06 110 LEU A N 1
ATOM 826 C CA . LEU A 1 110 ? -7.710 5.260 4.430 1.00 97.06 110 LEU A CA 1
ATOM 827 C C . LEU A 1 110 ? -9.124 4.697 4.447 1.00 97.06 110 LEU A C 1
ATOM 829 O O . LEU A 1 110 ? -9.820 4.791 3.431 1.00 97.06 110 LEU A O 1
ATOM 833 N N . ASP A 1 111 ? -9.548 4.099 5.558 1.00 94.94 111 ASP A N 1
ATOM 834 C CA . ASP A 1 111 ? -10.867 3.483 5.667 1.00 94.94 111 ASP A CA 1
ATOM 835 C C . ASP A 1 111 ? -11.901 4.302 6.454 1.00 94.94 111 ASP A C 1
ATOM 837 O O . ASP A 1 111 ? -13.089 3.959 6.440 1.00 94.94 111 ASP A O 1
ATOM 841 N N . GLY A 1 112 ? -11.486 5.445 7.000 1.00 93.50 112 GLY A N 1
ATOM 842 C CA . GLY A 1 112 ? -12.342 6.444 7.628 1.00 93.50 112 GLY A CA 1
ATOM 843 C C . GLY A 1 112 ? -12.734 6.094 9.059 1.00 93.50 112 GLY A C 1
ATOM 844 O O . GLY A 1 112 ? -13.803 6.522 9.503 1.00 93.50 112 GLY A O 1
ATOM 845 N N . ASN A 1 113 ? -11.940 5.281 9.757 1.00 92.56 113 ASN A N 1
ATOM 846 C CA . ASN A 1 113 ? -12.235 4.852 11.125 1.00 92.56 113 ASN A CA 1
ATOM 847 C C . ASN A 1 113 ? -11.639 5.751 12.209 1.00 92.56 113 ASN A C 1
ATOM 849 O O . ASN A 1 113 ? -11.875 5.501 13.391 1.00 92.56 113 ASN A O 1
ATOM 853 N N . GLY A 1 114 ? -10.889 6.784 11.823 1.00 94.50 114 GLY A N 1
ATOM 854 C CA . GLY A 1 114 ? -10.221 7.700 12.739 1.00 94.50 114 GLY A CA 1
ATOM 855 C C . GLY A 1 114 ? -8.904 7.181 13.322 1.00 94.50 114 GLY A C 1
ATOM 856 O O . GLY A 1 114 ? -8.252 7.930 14.049 1.00 94.50 114 GLY A O 1
ATOM 857 N N . SER A 1 115 ? -8.490 5.952 13.009 1.00 97.06 115 SER A N 1
ATOM 858 C CA . SER A 1 115 ? -7.162 5.428 13.331 1.00 97.06 115 SER A CA 1
ATOM 859 C C . SER A 1 115 ? -6.207 5.649 12.156 1.00 97.06 115 SER A C 1
ATOM 861 O O . SER A 1 115 ? -6.603 5.693 10.997 1.00 97.06 115 SER A O 1
ATOM 863 N N . GLU A 1 116 ? -4.921 5.819 12.455 1.00 97.50 116 GLU A N 1
ATOM 864 C CA . GLU A 1 116 ? -3.903 5.998 11.420 1.00 97.50 116 GLU A CA 1
ATOM 865 C C . GLU A 1 116 ? -3.544 4.653 10.766 1.00 97.50 116 GLU A C 1
ATOM 867 O O . GLU A 1 116 ? -3.113 3.728 11.459 1.00 97.50 116 GLU A O 1
ATOM 872 N N . ASP A 1 117 ? -3.647 4.571 9.438 1.00 98.44 117 ASP A N 1
ATOM 873 C CA . ASP A 1 117 ? -3.204 3.428 8.637 1.00 98.44 117 ASP A CA 1
ATOM 874 C C . ASP A 1 117 ? -1.775 3.630 8.127 1.00 98.44 117 ASP A C 1
ATOM 876 O O . ASP A 1 117 ? -1.317 4.756 7.911 1.00 98.44 117 ASP A O 1
ATOM 880 N N . ALA A 1 118 ? -1.081 2.521 7.870 1.00 98.31 118 ALA A N 1
ATOM 881 C CA . ALA A 1 118 ? 0.241 2.524 7.253 1.00 98.31 118 ALA A CA 1
ATOM 882 C C . ALA A 1 118 ? 0.161 2.187 5.765 1.00 98.31 118 ALA A C 1
ATOM 884 O O . ALA A 1 118 ? -0.498 1.224 5.373 1.00 98.31 118 ALA A O 1
ATOM 885 N N . ILE A 1 119 ? 0.919 2.929 4.959 1.00 98.38 119 ILE A N 1
ATOM 886 C CA . ILE A 1 119 ? 1.171 2.676 3.539 1.00 98.38 119 ILE A CA 1
ATOM 887 C C . ILE A 1 119 ? 2.676 2.484 3.386 1.00 98.38 119 ILE A C 1
ATOM 889 O O . ILE A 1 119 ? 3.454 3.403 3.647 1.00 98.38 119 ILE A O 1
ATOM 893 N N . ILE A 1 120 ? 3.103 1.290 2.986 1.00 97.75 120 ILE A N 1
ATOM 894 C CA . ILE A 1 120 ? 4.520 0.918 2.980 1.00 97.75 120 ILE A CA 1
ATOM 895 C C . ILE A 1 120 ? 4.890 0.382 1.605 1.00 97.75 120 ILE A C 1
ATOM 897 O O . ILE A 1 120 ? 4.334 -0.619 1.156 1.00 97.75 120 ILE A O 1
ATOM 901 N N . VAL A 1 121 ? 5.873 0.996 0.953 1.00 95.12 121 VAL A N 1
ATOM 902 C CA . VAL A 1 121 ? 6.461 0.427 -0.261 1.00 95.12 121 VAL A CA 1
ATOM 903 C C . VAL A 1 121 ? 7.450 -0.657 0.131 1.00 95.12 121 VAL A C 1
ATOM 905 O O . VAL A 1 121 ? 8.400 -0.419 0.882 1.00 95.12 121 VAL A O 1
ATOM 908 N N . ALA A 1 122 ? 7.248 -1.858 -0.395 1.00 94.06 122 ALA A N 1
ATOM 909 C CA . ALA A 1 122 ? 8.060 -3.015 -0.065 1.00 94.06 122 ALA A CA 1
ATOM 910 C C . ALA A 1 122 ? 8.398 -3.853 -1.299 1.00 94.06 122 ALA A C 1
ATOM 912 O O . ALA A 1 122 ? 7.863 -3.665 -2.390 1.00 94.06 122 ALA A O 1
ATOM 913 N N . ARG A 1 123 ? 9.314 -4.797 -1.101 1.00 91.56 123 ARG A N 1
ATOM 914 C CA . ARG A 1 123 ? 9.555 -5.937 -1.981 1.00 91.56 123 ARG A CA 1
ATOM 915 C C . ARG A 1 123 ? 9.313 -7.197 -1.165 1.00 91.56 123 ARG A C 1
ATOM 917 O O . ARG A 1 123 ? 9.903 -7.331 -0.094 1.00 91.56 123 ARG A O 1
ATOM 924 N N . CYS A 1 124 ? 8.488 -8.109 -1.659 1.00 89.69 124 CYS A N 1
ATOM 925 C CA . CYS A 1 124 ? 8.307 -9.425 -1.047 1.00 89.69 124 CYS A CA 1
ATOM 926 C C . CYS A 1 124 ? 8.790 -10.506 -2.011 1.00 89.69 124 CYS A C 1
ATOM 928 O O . CYS A 1 124 ? 8.664 -10.349 -3.224 1.00 89.69 124 CYS A O 1
ATOM 930 N N . LYS A 1 125 ? 9.322 -11.615 -1.483 1.00 87.81 125 LYS A N 1
ATOM 931 C CA . LYS A 1 125 ? 9.731 -12.758 -2.317 1.00 87.81 125 LYS A CA 1
ATOM 932 C C . LYS A 1 125 ? 8.548 -13.354 -3.091 1.00 87.81 125 LYS A C 1
ATOM 934 O O . LYS A 1 125 ? 8.705 -13.741 -4.241 1.00 87.81 125 LYS A O 1
ATOM 939 N N . SER A 1 126 ? 7.385 -13.441 -2.452 1.00 89.06 126 SER A N 1
ATOM 940 C CA . SER A 1 126 ? 6.121 -13.816 -3.083 1.00 89.06 126 SER A CA 1
ATOM 941 C C . SER A 1 126 ? 4.976 -13.178 -2.309 1.00 89.06 126 SER A C 1
ATOM 943 O O . SER A 1 126 ? 4.843 -13.410 -1.111 1.00 89.06 126 SER A O 1
ATOM 945 N N . ALA A 1 127 ? 4.137 -12.392 -2.983 1.00 90.94 127 ALA A N 1
ATOM 946 C CA . ALA A 1 127 ? 2.992 -11.753 -2.338 1.00 90.94 127 ALA A CA 1
ATOM 947 C C . ALA A 1 127 ? 1.932 -12.768 -1.879 1.00 90.94 127 ALA A C 1
ATOM 949 O O . ALA A 1 127 ? 1.220 -12.506 -0.921 1.00 90.94 127 ALA A O 1
ATOM 950 N N . LEU A 1 128 ? 1.802 -13.919 -2.548 1.00 92.88 128 LEU A N 1
ATOM 951 C CA . LEU A 1 128 ? 0.736 -14.891 -2.271 1.00 92.88 128 LEU A CA 1
ATOM 952 C C . LEU A 1 128 ? 1.130 -15.967 -1.253 1.00 92.88 128 LEU A C 1
ATOM 954 O O . LEU A 1 128 ? 0.246 -16.536 -0.615 1.00 92.88 128 LEU A O 1
ATOM 958 N N . ALA A 1 129 ? 2.426 -16.254 -1.100 1.00 90.81 129 ALA A N 1
ATOM 959 C CA . ALA A 1 129 ? 2.898 -17.458 -0.416 1.00 90.81 129 ALA A CA 1
ATOM 960 C C . ALA A 1 129 ? 2.508 -17.547 1.068 1.00 90.81 129 ALA A C 1
ATOM 962 O O . ALA A 1 129 ? 2.312 -18.649 1.572 1.00 90.81 129 ALA A O 1
ATOM 963 N N . ARG A 1 130 ? 2.405 -16.412 1.772 1.00 92.88 130 ARG A N 1
ATOM 964 C CA . ARG A 1 130 ? 2.221 -16.381 3.237 1.00 92.88 130 ARG A CA 1
ATOM 965 C C . ARG A 1 130 ? 0.950 -15.667 3.683 1.00 92.88 130 ARG A C 1
ATOM 967 O O . ARG A 1 130 ? 0.803 -15.324 4.855 1.00 92.88 130 ARG A O 1
ATOM 974 N N . ARG A 1 131 ? 0.011 -15.455 2.760 1.00 94.94 131 ARG A N 1
ATOM 975 C CA . ARG A 1 131 ? -1.243 -14.745 3.043 1.00 94.94 131 ARG A CA 1
ATOM 976 C C . ARG A 1 131 ? -2.065 -15.429 4.139 1.00 94.94 131 ARG A C 1
ATOM 978 O O . ARG A 1 131 ? -2.654 -14.740 4.961 1.00 94.94 131 ARG A O 1
ATOM 985 N N . ASP A 1 132 ? -2.064 -16.764 4.166 1.00 94.81 132 ASP A N 1
ATOM 986 C CA . ASP A 1 132 ? -2.855 -17.555 5.114 1.00 94.81 132 ASP A CA 1
ATOM 987 C C . ASP A 1 132 ? -2.183 -17.575 6.501 1.00 94.81 132 ASP A C 1
ATOM 989 O O . ASP A 1 132 ? -2.867 -17.553 7.518 1.00 94.81 132 ASP A O 1
ATOM 993 N N . GLU A 1 133 ? -0.844 -17.539 6.547 1.00 96.69 133 GLU A N 1
ATOM 994 C CA . GLU A 1 133 ? -0.059 -17.479 7.788 1.00 96.69 133 GLU A CA 1
ATOM 995 C C . GLU A 1 133 ? -0.216 -16.126 8.496 1.00 96.69 133 GLU A C 1
ATOM 997 O O . GLU A 1 133 ? -0.392 -16.075 9.711 1.00 96.69 133 GLU A O 1
ATOM 1002 N N . PHE A 1 134 ? -0.185 -15.026 7.738 1.00 97.12 134 PHE A N 1
ATOM 1003 C CA . PHE A 1 134 ? -0.254 -13.674 8.297 1.00 97.12 134 PHE A CA 1
ATOM 1004 C C . PHE A 1 134 ? -1.642 -13.033 8.200 1.00 97.12 134 PHE A C 1
ATOM 1006 O O . PHE A 1 134 ? -1.842 -11.947 8.738 1.00 97.12 134 PHE A O 1
ATOM 1013 N N . GLY A 1 135 ? -2.615 -13.660 7.541 1.00 96.81 135 GLY A N 1
ATOM 1014 C CA . GLY A 1 135 ? -3.990 -13.161 7.452 1.00 96.81 135 GLY A CA 1
ATOM 1015 C C . GLY A 1 135 ? -4.136 -11.837 6.694 1.00 96.81 135 GLY A C 1
ATOM 1016 O O . GLY A 1 135 ? -4.950 -10.998 7.077 1.00 96.81 135 GLY A O 1
ATOM 1017 N N . TYR A 1 136 ? -3.337 -11.610 5.649 1.00 97.56 136 TYR A N 1
ATOM 1018 C CA . TYR A 1 136 ? -3.491 -10.453 4.758 1.00 97.56 136 TYR A CA 1
ATOM 1019 C C . TYR A 1 136 ? -4.185 -10.836 3.447 1.00 97.56 136 TYR A C 1
ATOM 1021 O O . TYR A 1 136 ? -4.189 -11.993 3.032 1.00 97.56 136 TYR A O 1
ATOM 1029 N N . THR A 1 137 ? -4.749 -9.846 2.754 1.00 97.88 137 THR A N 1
ATOM 1030 C CA . THR A 1 137 ? -5.368 -10.036 1.435 1.00 97.88 137 THR A CA 1
ATOM 1031 C C . THR A 1 137 ? -4.494 -9.445 0.336 1.00 97.88 137 THR A C 1
ATOM 1033 O O . THR A 1 137 ? -4.138 -8.272 0.380 1.00 97.88 137 THR A O 1
ATOM 1036 N N . VAL A 1 138 ? -4.182 -10.231 -0.691 1.00 97.12 138 VAL A N 1
ATOM 1037 C CA . VAL A 1 138 ? -3.505 -9.723 -1.894 1.00 97.12 138 VAL A CA 1
ATOM 1038 C C . VAL A 1 138 ? -4.552 -9.248 -2.888 1.00 97.12 138 VAL A C 1
ATOM 1040 O O . VAL A 1 138 ? -5.543 -9.944 -3.104 1.00 97.12 138 VAL A O 1
ATOM 1043 N N . ILE A 1 139 ? -4.346 -8.080 -3.486 1.00 97.00 139 ILE A N 1
ATOM 1044 C CA . ILE A 1 139 ? -5.246 -7.503 -4.485 1.00 97.00 139 ILE A CA 1
ATOM 1045 C C . ILE A 1 139 ? -4.462 -6.784 -5.579 1.00 97.00 139 ILE A C 1
ATOM 1047 O O . ILE A 1 139 ? -3.403 -6.212 -5.334 1.00 97.00 139 ILE A O 1
ATOM 1051 N N . ASP A 1 140 ? -5.039 -6.760 -6.773 1.00 95.88 140 ASP A N 1
ATOM 1052 C CA . ASP A 1 140 ? -4.533 -5.999 -7.909 1.00 95.88 140 ASP A CA 1
ATOM 1053 C C . ASP A 1 140 ? -5.605 -4.991 -8.345 1.00 95.88 140 ASP A C 1
ATOM 1055 O O . ASP A 1 140 ? -6.479 -5.315 -9.155 1.00 95.88 140 ASP A O 1
ATOM 1059 N N . PRO A 1 141 ? -5.646 -3.793 -7.737 1.00 96.31 141 PRO A N 1
ATOM 1060 C CA . PRO A 1 141 ? -6.717 -2.842 -8.002 1.00 96.31 141 PRO A CA 1
ATOM 1061 C C . PRO A 1 141 ? -6.620 -2.242 -9.413 1.00 96.31 141 PRO A C 1
ATOM 1063 O O . PRO A 1 141 ? -7.661 -1.885 -9.965 1.00 96.31 141 PRO A O 1
ATOM 1066 N N . TYR A 1 142 ? -5.417 -2.172 -9.996 1.00 94.19 142 TYR A N 1
ATOM 1067 C CA . TYR A 1 142 ? -5.188 -1.687 -11.357 1.00 94.19 142 TYR A CA 1
ATOM 1068 C C . TYR A 1 142 ? -5.724 -2.687 -12.388 1.00 94.19 142 TYR A C 1
ATOM 1070 O O . TYR A 1 142 ? -6.627 -2.365 -13.159 1.00 94.19 142 TYR A O 1
ATOM 1078 N N . MET A 1 143 ? -5.288 -3.949 -12.340 1.00 94.06 143 MET A N 1
ATOM 1079 C CA . MET A 1 143 ? -5.803 -4.966 -13.261 1.00 94.06 143 MET A CA 1
ATOM 1080 C C . MET A 1 143 ? -7.286 -5.255 -13.013 1.00 94.06 143 MET A C 1
ATOM 1082 O O . MET A 1 143 ? -8.020 -5.545 -13.957 1.00 94.06 143 MET A O 1
ATOM 1086 N N . ALA A 1 144 ? -7.776 -5.126 -11.772 1.00 95.25 144 ALA A N 1
ATOM 1087 C CA . ALA A 1 144 ? -9.206 -5.233 -11.476 1.00 95.25 144 ALA A CA 1
ATOM 1088 C C . ALA A 1 144 ? -10.040 -4.164 -12.186 1.00 95.25 144 ALA A C 1
ATOM 1090 O O . ALA A 1 144 ? -11.152 -4.470 -12.616 1.00 95.25 144 ALA A O 1
ATOM 1091 N N . TYR A 1 145 ? -9.525 -2.939 -12.317 1.00 94.62 145 TYR A N 1
ATOM 1092 C CA . TYR A 1 145 ? -10.184 -1.880 -13.081 1.00 94.62 145 TYR A CA 1
ATOM 1093 C C . TYR A 1 145 ? -10.314 -2.255 -14.567 1.00 94.62 145 TYR A C 1
ATOM 1095 O O . TYR A 1 145 ? -11.360 -2.020 -15.168 1.00 94.62 145 TYR A O 1
ATOM 1103 N N . HIS A 1 146 ? -9.313 -2.943 -15.124 1.00 92.75 146 HIS A N 1
ATOM 1104 C CA . HIS A 1 146 ? -9.304 -3.431 -16.510 1.00 92.75 146 HIS A CA 1
ATOM 1105 C C . HIS A 1 146 ? -9.940 -4.820 -16.719 1.00 92.75 146 HIS A C 1
ATOM 1107 O O . HIS A 1 146 ? -9.917 -5.341 -17.831 1.00 92.75 146 HIS A O 1
ATOM 1113 N N . GLY A 1 147 ? -10.527 -5.425 -15.680 1.00 93.44 147 GLY A N 1
ATOM 1114 C CA . GLY A 1 147 ? -11.242 -6.706 -15.774 1.00 93.44 147 GLY A CA 1
ATOM 1115 C C . GLY A 1 147 ? -10.404 -7.971 -15.537 1.00 93.44 147 GLY A C 1
ATOM 1116 O O . GLY A 1 147 ? -10.954 -9.066 -15.604 1.00 93.44 147 GLY A O 1
ATOM 1117 N N . TYR A 1 148 ? -9.119 -7.846 -15.189 1.00 90.62 148 TYR A N 1
ATOM 1118 C CA . TYR A 1 148 ? -8.179 -8.967 -15.003 1.00 90.62 148 TYR A CA 1
ATOM 1119 C C . TYR A 1 148 ? -7.661 -9.123 -13.563 1.00 90.62 148 TYR A C 1
ATOM 1121 O O . TYR A 1 148 ? -6.640 -9.752 -13.334 1.00 90.62 148 TYR A O 1
ATOM 1129 N N . GLY A 1 149 ? -8.342 -8.560 -12.566 1.00 89.38 149 GLY A N 1
ATOM 1130 C CA . GLY A 1 149 ? -7.809 -8.399 -11.203 1.00 89.38 149 GLY A CA 1
ATOM 1131 C C . GLY A 1 149 ? -7.760 -9.629 -10.293 1.00 89.38 149 GLY A C 1
ATOM 1132 O O . GLY A 1 149 ? -7.886 -9.450 -9.082 1.00 89.38 149 GLY A O 1
ATOM 1133 N N . ASP A 1 150 ? -7.641 -10.854 -10.819 1.00 94.56 150 ASP A N 1
ATOM 1134 C CA . ASP A 1 150 ? -7.368 -12.024 -9.972 1.00 94.56 150 ASP A CA 1
ATOM 1135 C C . ASP A 1 150 ? -5.867 -12.069 -9.636 1.00 94.56 150 ASP A C 1
ATOM 1137 O O . ASP A 1 150 ? -5.060 -12.409 -10.506 1.00 94.56 150 ASP A O 1
ATOM 1141 N N . PRO A 1 151 ? -5.466 -11.784 -8.382 1.00 93.38 151 PRO A N 1
ATOM 1142 C CA . PRO A 1 151 ? -4.058 -11.724 -8.005 1.00 93.38 151 PRO A CA 1
ATOM 1143 C C . PRO A 1 151 ? -3.346 -13.072 -8.150 1.00 93.38 151 PRO A C 1
ATOM 1145 O O . PRO A 1 151 ? -2.128 -13.091 -8.258 1.00 93.38 151 PRO A O 1
ATOM 1148 N N . ARG A 1 152 ? -4.072 -14.201 -8.194 1.00 93.00 152 ARG A N 1
ATOM 1149 C CA . ARG A 1 152 ? -3.480 -15.527 -8.452 1.00 93.00 152 ARG A CA 1
ATOM 1150 C C . ARG A 1 152 ? -2.930 -15.662 -9.869 1.00 93.00 152 ARG A C 1
ATOM 1152 O O . ARG A 1 152 ? -2.121 -16.547 -10.113 1.00 93.00 152 ARG A O 1
ATOM 1159 N N . ILE A 1 153 ? -3.405 -14.823 -10.784 1.00 91.38 153 ILE A N 1
ATOM 1160 C CA . ILE A 1 153 ? -2.955 -14.764 -12.173 1.00 91.38 153 ILE A CA 1
ATOM 1161 C C . ILE A 1 153 ? -1.986 -13.593 -12.328 1.00 91.38 153 ILE A C 1
ATOM 1163 O O . ILE A 1 153 ? -0.890 -13.760 -12.856 1.00 91.38 153 ILE A O 1
ATOM 1167 N N . THR A 1 154 ? -2.358 -12.410 -11.834 1.00 92.00 154 THR A N 1
ATOM 1168 C CA . THR A 1 154 ? -1.591 -11.188 -12.106 1.00 92.00 154 THR A CA 1
ATOM 1169 C C . THR A 1 154 ? -0.310 -11.059 -11.288 1.00 92.00 154 THR A C 1
ATOM 1171 O O . THR A 1 154 ? 0.577 -10.310 -11.690 1.00 92.00 154 THR A O 1
ATOM 1174 N N . ALA A 1 155 ? -0.146 -11.805 -10.190 1.00 88.69 155 ALA A N 1
ATOM 1175 C CA . ALA A 1 155 ? 1.121 -11.843 -9.452 1.00 88.69 155 ALA A CA 1
ATOM 1176 C C . ALA A 1 155 ? 2.297 -12.362 -10.299 1.00 88.69 155 ALA A C 1
ATOM 1178 O O . ALA A 1 155 ? 3.443 -12.020 -10.021 1.00 88.69 155 ALA A O 1
ATOM 1179 N N . GLU A 1 156 ? 2.025 -13.138 -11.350 1.00 83.12 156 GLU A N 1
ATOM 1180 C CA . GLU A 1 156 ? 3.058 -13.642 -12.258 1.00 83.12 156 GLU A CA 1
ATOM 1181 C C . GLU A 1 156 ? 3.487 -12.599 -13.301 1.00 83.12 156 GLU A C 1
ATOM 1183 O O . GLU A 1 156 ? 4.571 -12.716 -13.873 1.00 83.12 156 GLU A O 1
ATOM 1188 N N . PHE A 1 157 ? 2.686 -11.553 -13.542 1.00 78.44 157 PHE A N 1
ATOM 1189 C CA . PHE A 1 157 ? 2.962 -10.559 -14.589 1.00 78.44 157 PHE A CA 1
ATOM 1190 C C . PHE A 1 157 ? 4.206 -9.717 -14.283 1.00 78.44 157 PHE A C 1
ATOM 1192 O O . PHE A 1 157 ? 4.919 -9.321 -15.201 1.00 78.44 157 PHE A O 1
ATOM 1199 N N . SER A 1 158 ? 4.505 -9.498 -13.002 1.00 65.00 158 SER A N 1
ATOM 1200 C CA . SER A 1 158 ? 5.671 -8.741 -12.533 1.00 65.00 158 SER A CA 1
ATOM 1201 C C . SER A 1 158 ? 6.899 -9.614 -12.239 1.00 65.00 158 SER A C 1
ATOM 1203 O O . SER A 1 158 ? 7.971 -9.082 -11.952 1.00 65.00 158 SER A O 1
ATOM 1205 N N . SER A 1 159 ? 6.797 -10.945 -12.363 1.00 58.38 159 SER A N 1
ATOM 1206 C CA . SER A 1 159 ? 7.895 -11.882 -12.054 1.00 58.38 159 SER A CA 1
ATOM 1207 C C . SER A 1 159 ? 9.138 -11.703 -12.944 1.00 58.38 159 SER A C 1
ATOM 1209 O O . SER A 1 159 ? 10.246 -12.050 -12.530 1.00 58.38 159 SER A O 1
ATOM 1211 N N . GLY A 1 160 ? 8.970 -11.129 -14.143 1.00 50.56 160 GLY A N 1
ATOM 1212 C CA . GLY A 1 160 ? 10.040 -10.893 -15.115 1.00 50.56 160 GLY A CA 1
ATOM 1213 C C . GLY A 1 160 ? 10.592 -9.465 -15.163 1.00 50.56 160 GLY A C 1
ATOM 1214 O O . GLY A 1 160 ? 11.620 -9.257 -15.806 1.00 50.56 160 GLY A O 1
ATOM 1215 N N . ASP A 1 161 ? 9.954 -8.487 -14.506 1.00 53.12 161 ASP A N 1
ATOM 1216 C CA . ASP A 1 161 ? 10.369 -7.081 -14.579 1.00 53.12 161 ASP A CA 1
ATOM 1217 C C . ASP A 1 161 ? 11.099 -6.642 -13.290 1.00 53.12 161 ASP A C 1
ATOM 1219 O O . ASP A 1 161 ? 10.475 -6.400 -12.250 1.00 53.12 161 ASP A O 1
ATOM 1223 N N . PRO A 1 162 ? 12.436 -6.481 -13.329 1.00 49.50 162 PRO A N 1
ATOM 1224 C CA . PRO A 1 162 ? 13.204 -6.030 -12.177 1.00 49.50 162 PRO A CA 1
ATOM 1225 C C . PRO A 1 162 ? 12.884 -4.594 -11.719 1.00 49.50 162 PRO A C 1
ATOM 1227 O O . PRO A 1 162 ? 13.325 -4.244 -10.615 1.00 49.50 162 PRO A O 1
ATOM 1230 N N . MET A 1 163 ? 12.154 -3.795 -12.515 1.00 48.12 163 MET A N 1
ATOM 1231 C CA . MET A 1 163 ? 11.617 -2.466 -12.175 1.00 48.12 163 MET A CA 1
ATOM 1232 C C . MET A 1 163 ? 10.234 -2.517 -11.512 1.00 48.12 163 MET A C 1
ATOM 1234 O O . MET A 1 163 ? 9.942 -1.639 -10.706 1.00 48.12 163 MET A O 1
ATOM 1238 N N . GLN A 1 164 ? 9.419 -3.550 -11.757 1.00 58.28 164 GLN A N 1
ATOM 1239 C CA . GLN A 1 164 ? 8.077 -3.712 -11.160 1.00 58.28 164 GLN A CA 1
ATOM 1240 C C . GLN A 1 164 ? 8.072 -4.506 -9.844 1.00 58.28 164 GLN A C 1
ATOM 1242 O O . GLN A 1 164 ? 7.029 -4.926 -9.354 1.00 58.28 164 GLN A O 1
ATOM 1247 N N . GLY A 1 165 ? 9.238 -4.690 -9.220 1.00 70.00 165 GLY A N 1
ATOM 1248 C CA . GLY A 1 165 ? 9.365 -5.427 -7.959 1.00 70.00 165 GLY A CA 1
ATOM 1249 C C . GLY A 1 165 ? 8.848 -4.692 -6.715 1.00 70.00 165 GLY A C 1
ATOM 1250 O O . GLY A 1 165 ? 9.007 -5.212 -5.609 1.00 70.00 165 GLY A O 1
ATOM 1251 N N . HIS A 1 166 ? 8.308 -3.478 -6.856 1.00 87.69 166 HIS A N 1
ATOM 1252 C CA . HIS A 1 166 ? 7.697 -2.742 -5.751 1.00 87.69 166 HIS A CA 1
ATOM 1253 C C . HIS A 1 166 ? 6.207 -3.051 -5.658 1.00 87.69 166 HIS A C 1
ATOM 1255 O O . HIS A 1 166 ? 5.463 -2.974 -6.629 1.00 87.69 166 HIS A O 1
ATOM 1261 N N . LEU A 1 167 ? 5.777 -3.359 -4.444 1.00 92.69 167 LEU A N 1
ATOM 1262 C CA . LEU A 1 167 ? 4.383 -3.529 -4.066 1.00 92.69 167 LEU A CA 1
ATOM 1263 C C . LEU A 1 167 ? 4.078 -2.617 -2.879 1.00 92.69 167 LEU A C 1
ATOM 1265 O O . LEU A 1 167 ? 4.992 -2.083 -2.239 1.00 92.69 167 LEU A O 1
ATOM 1269 N N . VAL A 1 168 ? 2.796 -2.437 -2.582 1.00 96.56 168 VAL A N 1
ATOM 1270 C CA . VAL A 1 168 ? 2.358 -1.585 -1.475 1.00 96.56 168 VAL A CA 1
ATOM 1271 C C . VAL A 1 168 ? 1.681 -2.438 -0.415 1.00 96.56 168 VAL A C 1
ATOM 1273 O O . VAL A 1 168 ? 0.672 -3.088 -0.675 1.00 96.56 168 VAL A O 1
ATOM 1276 N N . LEU A 1 169 ? 2.241 -2.439 0.790 1.00 98.31 169 LEU A N 1
ATOM 1277 C CA . LEU A 1 169 ? 1.618 -3.022 1.970 1.00 98.31 169 LEU A CA 1
ATOM 1278 C C . LEU A 1 169 ? 0.717 -1.969 2.607 1.00 98.31 169 LEU A C 1
ATOM 1280 O O . LEU A 1 169 ? 1.122 -0.813 2.753 1.00 98.31 169 LEU A O 1
ATOM 1284 N N . ILE A 1 170 ? -0.480 -2.378 3.013 1.00 98.56 170 ILE A N 1
ATOM 1285 C CA . ILE A 1 170 ? -1.389 -1.536 3.785 1.00 98.56 170 ILE A CA 1
ATOM 1286 C C . ILE A 1 170 ? -1.773 -2.238 5.080 1.00 98.56 170 ILE A C 1
ATOM 1288 O O . ILE A 1 170 ? -2.185 -3.400 5.056 1.00 98.56 170 ILE A O 1
ATOM 1292 N N . ILE A 1 171 ? -1.678 -1.513 6.193 1.00 98.62 171 ILE A N 1
ATOM 1293 C CA . ILE A 1 171 ? -2.197 -1.930 7.498 1.00 98.62 171 ILE A CA 1
ATOM 1294 C C . ILE A 1 171 ? -3.297 -0.953 7.888 1.00 98.62 171 ILE A C 1
ATOM 1296 O O . ILE A 1 171 ? -2.999 0.216 8.118 1.00 98.62 171 ILE A O 1
ATOM 1300 N N . HIS A 1 172 ? -4.536 -1.436 7.987 1.00 98.38 172 HIS A N 1
ATOM 1301 C CA . HIS A 1 172 ? -5.618 -0.669 8.598 1.00 98.38 172 HIS A CA 1
ATOM 1302 C C . HIS A 1 172 ? -5.461 -0.675 10.114 1.00 98.38 172 HIS A C 1
ATOM 1304 O O . HIS A 1 172 ? -5.485 -1.739 10.744 1.00 98.38 172 HIS A O 1
ATOM 1310 N N . GLY A 1 173 ? -5.260 0.508 10.680 1.00 97.56 173 GLY A N 1
ATOM 1311 C CA . GLY A 1 173 ? -4.998 0.710 12.089 1.00 97.56 173 GLY A CA 1
ATOM 1312 C C . GLY A 1 173 ? -6.213 0.454 12.972 1.00 97.56 173 GLY A C 1
ATOM 1313 O O . GLY A 1 173 ? -7.358 0.487 12.519 1.00 97.56 173 GLY A O 1
ATOM 1314 N N . GLU A 1 174 ? -5.952 0.213 14.255 1.00 97.25 174 GLU A N 1
ATOM 1315 C CA . GLU A 1 174 ? -6.986 0.004 15.269 1.00 97.25 174 GLU A CA 1
ATOM 1316 C C . GLU A 1 174 ? -6.699 0.833 16.523 1.00 97.25 174 GLU A C 1
ATOM 1318 O O . GLU A 1 174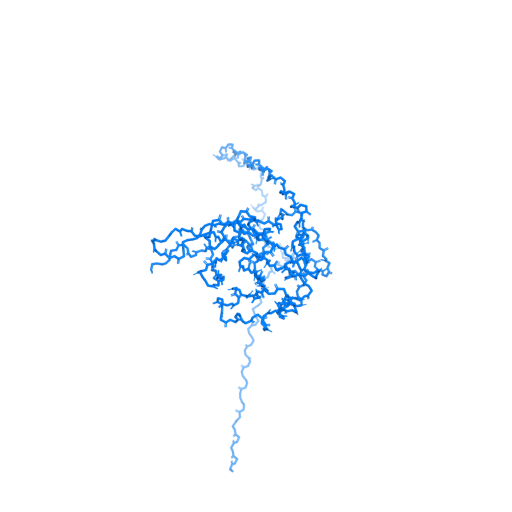 ? -5.582 0.846 17.048 1.00 97.25 174 GLU A O 1
ATOM 1323 N N . GLY A 1 175 ? -7.731 1.507 17.030 1.00 95.81 175 GLY A N 1
ATOM 1324 C CA . GLY A 1 175 ? -7.664 2.272 18.271 1.00 95.81 175 GLY A CA 1
ATOM 1325 C C . GLY A 1 175 ? -6.561 3.335 18.280 1.00 95.81 175 GLY A C 1
ATOM 1326 O O . GLY A 1 175 ? -6.213 3.916 17.250 1.00 95.81 175 GLY A O 1
ATOM 1327 N N . ALA A 1 176 ? -6.021 3.594 19.473 1.00 95.81 176 ALA A N 1
ATOM 1328 C CA . ALA A 1 176 ? -4.990 4.609 19.698 1.00 95.81 176 ALA A CA 1
ATOM 1329 C C . ALA A 1 176 ? -3.599 4.200 19.182 1.00 95.81 176 ALA A C 1
ATOM 1331 O O . ALA A 1 176 ? -2.765 5.067 18.935 1.00 95.81 176 ALA A O 1
ATOM 1332 N N . GLU A 1 177 ? -3.343 2.899 19.017 1.00 96.12 177 GLU A N 1
ATOM 1333 C CA . GLU A 1 177 ? -2.072 2.397 18.476 1.00 96.12 177 GLU A CA 1
ATOM 1334 C C . GLU A 1 177 ? -2.025 2.475 16.940 1.00 96.12 177 GLU A C 1
ATOM 1336 O O . GLU A 1 177 ? -0.946 2.404 16.348 1.00 96.12 177 GLU A O 1
ATOM 1341 N N . GLY A 1 178 ? -3.179 2.641 16.282 1.00 97.38 178 GLY A N 1
ATOM 1342 C CA . GLY A 1 178 ? -3.275 2.751 14.830 1.00 97.38 178 GLY A CA 1
ATOM 1343 C C . GLY A 1 178 ? -2.675 1.528 14.142 1.00 97.38 178 GLY A C 1
ATOM 1344 O O . GLY A 1 178 ? -2.916 0.389 14.542 1.00 97.38 178 GLY A O 1
ATOM 1345 N N . TRP A 1 179 ? -1.874 1.749 13.105 1.00 97.75 179 TRP A N 1
ATOM 1346 C CA . TRP A 1 179 ? -1.194 0.690 12.357 1.00 97.75 179 TRP A CA 1
ATOM 1347 C C . TRP A 1 179 ? -0.175 -0.117 13.177 1.00 97.75 179 TRP A C 1
ATOM 1349 O O . TRP A 1 179 ? 0.258 -1.177 12.725 1.00 97.75 179 TRP A O 1
ATOM 1359 N N . ARG A 1 180 ? 0.208 0.352 14.373 1.00 97.38 180 ARG A N 1
ATOM 1360 C CA . ARG A 1 180 ? 1.074 -0.394 15.301 1.00 97.38 180 ARG A CA 1
ATOM 1361 C C . ARG A 1 180 ? 0.313 -1.381 16.177 1.00 97.38 180 ARG A C 1
ATOM 1363 O O . ARG A 1 180 ? 0.954 -2.143 16.898 1.00 97.38 180 ARG A O 1
ATOM 1370 N N . ALA A 1 181 ? -1.018 -1.377 16.125 1.00 96.81 181 ALA A N 1
ATOM 1371 C CA . ALA A 1 181 ? -1.830 -2.291 16.908 1.00 96.81 181 ALA A CA 1
ATOM 1372 C C . ALA A 1 181 ? -1.405 -3.745 16.661 1.00 96.81 181 ALA A C 1
ATOM 1374 O O . ALA A 1 181 ? -1.256 -4.184 15.518 1.00 96.81 181 ALA A O 1
ATOM 1375 N N . ALA A 1 182 ? -1.272 -4.523 17.738 1.00 94.62 182 ALA A N 1
ATOM 1376 C CA . ALA A 1 182 ? -0.909 -5.941 17.642 1.00 94.62 182 ALA A CA 1
ATOM 1377 C C . ALA A 1 182 ? -1.889 -6.737 16.757 1.00 94.62 182 ALA A C 1
ATOM 1379 O O . ALA A 1 182 ? -1.506 -7.699 16.088 1.00 94.62 182 ALA A O 1
ATOM 1380 N N . LYS A 1 183 ? -3.159 -6.317 16.746 1.00 96.00 183 LYS A N 1
ATOM 1381 C CA . LYS A 1 183 ? -4.227 -6.850 15.898 1.00 96.00 183 LYS A CA 1
ATOM 1382 C C . LYS A 1 183 ? -4.806 -5.715 15.048 1.00 96.00 183 LYS A C 1
ATOM 1384 O O . LYS A 1 183 ? -5.764 -5.080 15.486 1.00 96.00 183 LYS A O 1
ATOM 1389 N N . PRO A 1 184 ? -4.232 -5.436 13.866 1.00 97.12 184 PRO A N 1
ATOM 1390 C CA . PRO A 1 184 ? -4.795 -4.442 12.961 1.00 97.12 184 PRO A CA 1
ATOM 1391 C C . PRO A 1 184 ? -6.156 -4.905 12.434 1.00 97.12 184 PRO A C 1
ATOM 1393 O O . PRO A 1 184 ? -6.444 -6.105 12.399 1.00 97.12 184 PRO A O 1
ATOM 1396 N N . ARG A 1 185 ? -6.985 -3.964 11.978 1.00 97.19 185 ARG A N 1
ATOM 1397 C CA . ARG A 1 185 ? -8.334 -4.276 11.475 1.00 97.19 185 ARG A CA 1
ATOM 1398 C C . ARG A 1 185 ? -8.310 -5.113 10.211 1.00 97.19 185 ARG A C 1
ATOM 1400 O O . ARG A 1 185 ? -9.130 -6.013 10.040 1.00 97.19 185 ARG A O 1
ATOM 1407 N N . ALA A 1 186 ? -7.394 -4.783 9.311 1.00 97.88 186 ALA A N 1
ATOM 1408 C CA . ALA A 1 186 ? -7.205 -5.474 8.050 1.00 97.88 186 ALA A CA 1
ATOM 1409 C C . ALA A 1 186 ? -5.801 -5.213 7.504 1.00 97.88 186 ALA A C 1
ATOM 1411 O O . ALA A 1 186 ? -5.140 -4.234 7.853 1.00 97.88 186 ALA A O 1
ATOM 1412 N N . LYS A 1 187 ? -5.347 -6.109 6.628 1.00 98.00 187 LYS A N 1
ATOM 1413 C CA . LYS A 1 187 ? -4.032 -6.036 5.993 1.00 98.00 187 LYS A CA 1
ATOM 1414 C C . LYS A 1 187 ? -4.140 -6.365 4.520 1.00 98.00 187 LYS A C 1
ATOM 1416 O O . LYS A 1 187 ? -4.815 -7.331 4.152 1.00 98.00 187 LYS A O 1
ATOM 1421 N N . PHE A 1 188 ? -3.441 -5.598 3.692 1.00 98.50 188 PHE A N 1
ATOM 1422 C CA . PHE A 1 188 ? -3.462 -5.772 2.247 1.00 98.50 188 PHE A CA 1
ATOM 1423 C C . PHE A 1 188 ? -2.067 -5.717 1.639 1.00 98.50 188 PHE A C 1
ATOM 1425 O O . PHE A 1 188 ? -1.202 -4.985 2.114 1.00 98.50 188 PHE A O 1
ATOM 1432 N N . ILE A 1 189 ? -1.883 -6.463 0.554 1.00 97.50 189 ILE A N 1
ATOM 1433 C CA . ILE A 1 189 ? -0.761 -6.307 -0.369 1.00 97.50 189 ILE A CA 1
ATOM 1434 C C . ILE A 1 189 ? -1.338 -5.924 -1.727 1.00 97.50 189 ILE A C 1
ATOM 1436 O O . ILE A 1 189 ? -2.107 -6.683 -2.317 1.00 97.50 189 ILE A O 1
ATOM 1440 N N . LEU A 1 190 ? -0.981 -4.739 -2.205 1.00 96.75 190 LEU A N 1
ATOM 1441 C CA . LEU A 1 190 ? -1.383 -4.209 -3.497 1.00 96.75 190 LEU A CA 1
ATOM 1442 C C . LEU A 1 190 ? -0.233 -4.449 -4.470 1.00 96.75 190 LEU A C 1
ATOM 1444 O O . LEU A 1 190 ? 0.869 -3.929 -4.276 1.00 96.75 190 LEU A O 1
ATOM 1448 N N . ILE A 1 191 ? -0.493 -5.252 -5.493 1.00 94.19 191 ILE A N 1
ATOM 1449 C CA . ILE A 1 191 ? 0.481 -5.604 -6.531 1.00 94.19 191 ILE A CA 1
ATOM 1450 C C . ILE A 1 191 ? 0.201 -4.839 -7.825 1.00 94.19 191 ILE A C 1
ATOM 1452 O O . ILE A 1 191 ? -0.909 -4.344 -8.022 1.00 94.19 191 ILE A O 1
ATOM 1456 N N . ASN A 1 192 ? 1.215 -4.762 -8.692 1.00 91.56 192 ASN A N 1
ATOM 1457 C CA . ASN A 1 192 ? 1.129 -4.211 -10.051 1.00 91.56 192 ASN A CA 1
ATOM 1458 C C . ASN A 1 192 ? 0.563 -2.783 -10.125 1.00 91.56 192 ASN A C 1
ATOM 1460 O O . ASN A 1 192 ? -0.093 -2.412 -11.096 1.00 91.56 192 ASN A O 1
ATOM 1464 N N . LEU A 1 193 ? 0.807 -1.972 -9.092 1.00 91.25 193 LEU A N 1
ATOM 1465 C CA . LEU A 1 193 ? 0.461 -0.559 -9.144 1.00 91.25 193 LEU A CA 1
ATOM 1466 C C . LEU A 1 193 ? 1.469 0.181 -10.032 1.00 91.25 193 LEU A C 1
ATOM 1468 O O . LEU A 1 193 ? 2.670 0.101 -9.762 1.00 91.25 193 LEU A O 1
ATOM 1472 N N . PRO A 1 194 ? 1.015 0.942 -11.040 1.00 86.62 194 PRO A N 1
ATOM 1473 C CA . PRO A 1 194 ? 1.898 1.801 -11.810 1.00 86.62 194 PRO A CA 1
ATOM 1474 C C . PRO A 1 194 ? 2.229 3.033 -10.966 1.00 86.62 194 PRO A C 1
ATOM 1476 O O . PRO A 1 194 ? 1.404 3.923 -10.797 1.00 86.62 194 PRO A O 1
ATOM 1479 N N . PHE A 1 195 ? 3.417 3.089 -10.367 1.00 88.12 195 PHE A N 1
ATOM 1480 C CA . PHE A 1 195 ? 3.859 4.301 -9.683 1.00 88.12 195 PHE A CA 1
ATOM 1481 C C . PHE A 1 195 ? 5.374 4.465 -9.714 1.00 88.12 195 PHE A C 1
ATOM 1483 O O . PHE A 1 195 ? 6.153 3.524 -9.612 1.00 88.12 195 PHE A O 1
ATOM 1490 N N . SER A 1 196 ? 5.777 5.722 -9.808 1.00 84.38 196 SER A N 1
ATOM 1491 C CA . SER A 1 196 ? 7.138 6.217 -9.650 1.00 84.38 196 SER A CA 1
ATOM 1492 C C . SER A 1 196 ? 7.324 6.930 -8.302 1.00 84.38 196 SER A C 1
ATOM 1494 O O . SER A 1 196 ? 8.453 7.026 -7.814 1.00 84.38 196 SER A O 1
ATOM 1496 N N . MET A 1 197 ? 6.223 7.400 -7.702 1.00 85.12 197 MET A N 1
ATOM 1497 C CA . MET A 1 197 ? 6.140 8.016 -6.379 1.00 85.12 197 MET A CA 1
ATOM 1498 C C . MET A 1 197 ? 4.734 7.805 -5.795 1.00 85.12 197 MET A C 1
ATOM 1500 O O . MET A 1 197 ? 3.748 7.793 -6.537 1.00 85.12 197 MET A O 1
ATOM 1504 N N . LEU A 1 198 ? 4.650 7.649 -4.471 1.00 90.62 198 LEU A N 1
ATOM 1505 C CA . LEU A 1 198 ? 3.388 7.625 -3.731 1.00 90.62 198 LEU A CA 1
ATOM 1506 C C . LEU A 1 198 ? 3.156 8.946 -3.002 1.00 90.62 198 LEU A C 1
ATOM 1508 O O . LEU A 1 198 ? 4.090 9.564 -2.492 1.00 90.62 198 LEU A O 1
ATOM 1512 N N . GLY A 1 199 ? 1.889 9.323 -2.886 1.00 92.75 199 GLY A N 1
ATOM 1513 C CA . GLY A 1 199 ? 1.419 10.372 -1.992 1.00 92.75 199 GLY A CA 1
ATOM 1514 C C . GLY A 1 199 ? 0.080 10.008 -1.362 1.00 92.75 199 GLY A C 1
ATOM 1515 O O . GLY A 1 199 ? -0.499 8.959 -1.647 1.00 92.75 199 GLY A O 1
ATOM 1516 N N . VAL A 1 200 ? -0.431 10.899 -0.520 1.00 95.19 200 VAL A N 1
ATOM 1517 C CA . VAL A 1 200 ? -1.778 10.804 0.052 1.00 95.19 200 VAL A CA 1
ATOM 1518 C C . VAL A 1 200 ? -2.607 11.966 -0.476 1.00 95.19 200 VAL A C 1
ATOM 1520 O O . VAL A 1 200 ? -2.146 13.104 -0.508 1.00 95.19 200 VAL A O 1
ATOM 1523 N N . THR A 1 201 ? -3.841 11.685 -0.882 1.00 94.62 201 THR A N 1
ATOM 1524 C CA . THR A 1 201 ? -4.813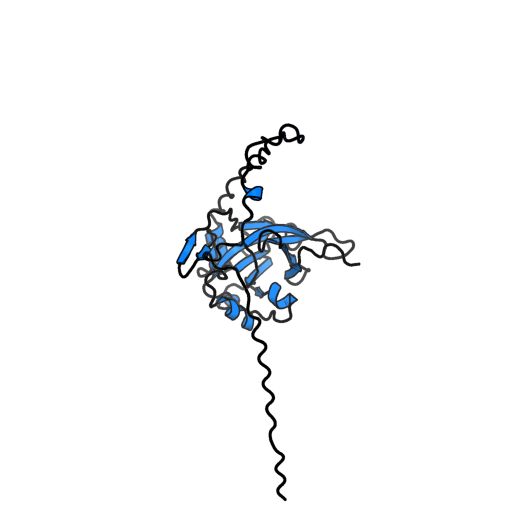 12.690 -1.323 1.00 94.62 201 THR A CA 1
ATOM 1525 C C . THR A 1 201 ? -6.196 12.403 -0.735 1.00 94.62 201 THR A C 1
ATOM 1527 O O . THR A 1 201 ? -6.389 11.422 -0.015 1.00 94.62 201 THR A O 1
ATOM 1530 N N . LYS A 1 202 ? -7.174 13.266 -1.018 1.00 92.94 202 LYS A N 1
ATOM 1531 C CA . LYS A 1 202 ? -8.580 13.082 -0.644 1.00 92.94 202 LYS A CA 1
ATOM 1532 C C . LYS A 1 202 ? -9.425 12.907 -1.901 1.00 92.94 202 LYS A C 1
ATOM 1534 O O . LYS A 1 202 ? -9.327 13.709 -2.824 1.00 92.94 202 LYS A O 1
ATOM 1539 N N . VAL A 1 203 ? -10.290 11.894 -1.922 1.00 90.81 203 VAL A N 1
ATOM 1540 C CA . VAL A 1 203 ? -11.179 11.621 -3.062 1.00 90.81 203 VAL A CA 1
ATOM 1541 C C . VAL A 1 203 ? -12.633 11.512 -2.628 1.00 90.81 203 VAL A C 1
ATOM 1543 O O . VAL A 1 203 ? -12.972 10.872 -1.630 1.00 90.81 203 VAL A O 1
ATOM 1546 N N . ALA A 1 204 ? -13.523 12.130 -3.401 1.00 88.94 204 ALA A N 1
ATOM 1547 C CA . ALA A 1 204 ? -14.957 11.955 -3.235 1.00 88.94 204 ALA A CA 1
ATOM 1548 C C . ALA A 1 204 ? -15.384 10.630 -3.884 1.00 88.94 204 ALA A C 1
ATOM 1550 O O . ALA A 1 204 ? -15.349 10.482 -5.104 1.00 88.94 204 ALA A O 1
ATOM 1551 N N . THR A 1 205 ? -15.798 9.653 -3.077 1.00 83.31 205 THR A N 1
ATOM 1552 C CA . THR A 1 205 ? -16.199 8.324 -3.579 1.00 83.31 205 THR A CA 1
ATOM 1553 C C . THR A 1 205 ? -17.698 8.209 -3.829 1.00 83.31 205 THR A C 1
ATOM 1555 O O . THR A 1 205 ? -18.127 7.417 -4.669 1.00 83.31 205 THR A O 1
ATOM 1558 N N . ARG A 1 206 ? -18.509 8.990 -3.103 1.00 81.81 206 ARG A N 1
ATOM 1559 C CA . ARG A 1 206 ? -19.973 9.039 -3.221 1.00 81.81 206 ARG A CA 1
ATOM 1560 C C . ARG A 1 206 ? -20.475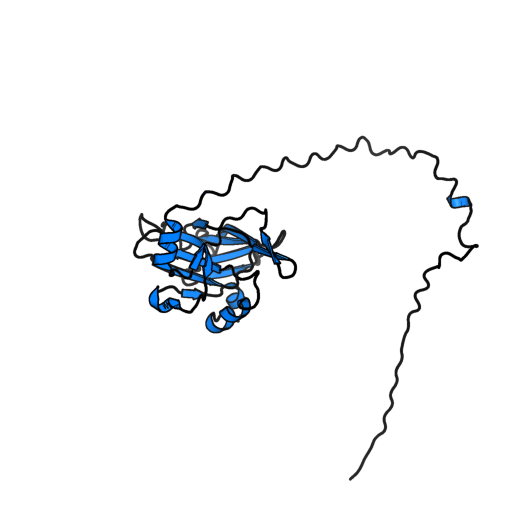 10.462 -3.004 1.00 81.81 206 ARG A C 1
ATOM 1562 O O . ARG A 1 206 ? -19.969 11.185 -2.148 1.00 81.81 206 ARG A O 1
ATOM 1569 N N . LYS A 1 207 ? -21.521 10.845 -3.740 1.00 84.88 207 LYS A N 1
ATOM 1570 C CA . LYS A 1 207 ? -22.175 12.151 -3.588 1.00 84.88 207 LYS A CA 1
ATOM 1571 C C . LYS A 1 207 ? -22.717 12.315 -2.163 1.00 84.88 207 LYS A C 1
ATOM 1573 O O . LYS A 1 207 ? -23.397 11.428 -1.654 1.00 84.88 207 LYS A O 1
ATOM 1578 N N . GLY A 1 208 ? -22.419 13.451 -1.534 1.00 82.81 208 GLY A N 1
ATOM 1579 C CA . GLY A 1 208 ? -22.906 13.791 -0.191 1.00 82.81 208 GLY A CA 1
ATOM 1580 C C . GLY A 1 208 ? -22.210 13.062 0.964 1.00 82.81 208 GLY A C 1
ATOM 1581 O O . GLY A 1 208 ? -22.665 13.170 2.100 1.00 82.81 208 GLY A O 1
ATOM 1582 N N . LYS A 1 209 ? -21.125 12.321 0.708 1.00 84.31 209 LYS A N 1
ATOM 1583 C CA . LYS A 1 209 ? -20.258 11.765 1.756 1.00 84.31 209 LYS A CA 1
ATOM 1584 C C . LYS A 1 209 ? -18.948 12.557 1.836 1.00 84.31 209 LYS A C 1
ATOM 1586 O O . LYS A 1 209 ? -18.507 13.063 0.802 1.00 84.31 209 LYS A O 1
ATOM 1591 N N . PRO A 1 210 ? -18.332 12.670 3.029 1.00 86.69 210 PRO A N 1
ATOM 1592 C CA . PRO A 1 210 ? -17.008 13.264 3.155 1.00 86.69 210 PRO A CA 1
ATOM 1593 C C . PRO A 1 210 ? -15.995 12.560 2.239 1.00 86.69 210 PRO A C 1
ATOM 1595 O O . PRO A 1 210 ? -16.087 11.339 2.066 1.00 86.69 210 PRO A O 1
ATOM 1598 N N . PRO A 1 211 ? -15.035 13.296 1.653 1.00 90.12 211 PRO A N 1
ATOM 1599 C CA . PRO A 1 211 ? -13.918 12.689 0.944 1.00 90.12 211 PRO A CA 1
ATOM 1600 C C . PRO A 1 211 ? -13.132 11.744 1.856 1.00 90.12 211 PRO A C 1
ATOM 1602 O O . PRO A 1 211 ? -12.869 12.069 3.015 1.00 90.12 211 PRO A O 1
ATOM 1605 N N . VAL A 1 212 ? -12.722 10.599 1.318 1.00 90.88 212 VAL A N 1
ATOM 1606 C CA . VAL A 1 212 ? -11.870 9.629 2.024 1.00 90.88 212 VAL A CA 1
ATOM 1607 C C . VAL A 1 212 ? -10.415 9.840 1.633 1.00 90.88 212 VAL A C 1
ATOM 1609 O O . VAL A 1 212 ? -10.136 10.365 0.550 1.00 90.88 212 VAL A O 1
ATOM 1612 N N . SER A 1 213 ? -9.484 9.449 2.502 1.00 96.25 213 SER A N 1
ATOM 1613 C CA . SER A 1 213 ? -8.071 9.426 2.119 1.00 96.25 213 SER A CA 1
ATOM 1614 C C . SER A 1 213 ? -7.831 8.350 1.064 1.00 96.25 213 SER A C 1
ATOM 1616 O O . SER A 1 213 ? -8.458 7.292 1.069 1.00 96.25 213 SER A O 1
ATOM 1618 N N . ALA A 1 214 ? -6.924 8.638 0.145 1.00 96.25 214 ALA A N 1
ATOM 1619 C CA . ALA A 1 214 ? -6.540 7.748 -0.933 1.00 96.25 214 ALA A CA 1
ATOM 1620 C C . ALA A 1 214 ? -5.036 7.823 -1.161 1.00 96.25 214 ALA A C 1
ATOM 1622 O O . ALA A 1 214 ? -4.408 8.854 -0.908 1.00 96.25 214 ALA A O 1
ATOM 1623 N N . LEU A 1 215 ? -4.480 6.741 -1.691 1.00 95.81 215 LEU A N 1
ATOM 1624 C CA . LEU A 1 215 ? -3.131 6.727 -2.224 1.00 95.81 215 LEU A CA 1
ATOM 1625 C C . LEU A 1 215 ? -3.165 7.445 -3.570 1.00 95.81 215 LEU A C 1
ATOM 1627 O O . LEU A 1 215 ? -3.944 7.076 -4.446 1.00 95.81 215 LEU A O 1
ATOM 1631 N N . MET A 1 216 ? -2.322 8.452 -3.733 1.00 94.44 216 MET A N 1
ATOM 1632 C CA . MET A 1 216 ? -2.018 9.054 -5.024 1.00 94.44 216 MET A CA 1
ATOM 1633 C C . MET A 1 216 ? -0.811 8.329 -5.615 1.00 94.44 216 MET A C 1
ATOM 1635 O O . MET A 1 216 ? 0.226 8.219 -4.960 1.00 94.44 216 MET A O 1
ATOM 1639 N N . LEU A 1 217 ? -0.947 7.846 -6.842 1.00 92.19 217 LEU A N 1
ATOM 1640 C CA . LEU A 1 217 ? 0.123 7.226 -7.610 1.00 92.19 217 LEU A CA 1
ATOM 1641 C C . LEU A 1 217 ? 0.563 8.222 -8.676 1.00 92.19 217 LEU A C 1
ATOM 1643 O O . LEU A 1 217 ? -0.254 8.662 -9.482 1.00 92.19 217 LEU A O 1
ATOM 1647 N N . GLN A 1 218 ? 1.835 8.600 -8.682 1.00 88.94 218 GLN A N 1
ATOM 1648 C CA . GLN A 1 218 ? 2.408 9.373 -9.780 1.00 88.94 218 GLN A CA 1
ATOM 1649 C C . GLN A 1 218 ? 3.113 8.412 -10.736 1.00 88.94 218 GLN A C 1
ATOM 1651 O O . GLN A 1 218 ? 4.102 7.794 -10.351 1.00 88.94 218 GLN A O 1
ATOM 1656 N N . GLU A 1 219 ? 2.644 8.285 -11.974 1.00 83.31 219 GLU A N 1
ATOM 1657 C CA . GLU A 1 219 ? 3.121 7.278 -12.945 1.00 83.31 219 GLU A CA 1
ATOM 1658 C C . GLU A 1 219 ? 4.203 7.828 -13.894 1.00 83.31 219 GLU A C 1
ATOM 1660 O O . GLU A 1 219 ? 4.861 7.080 -14.610 1.00 83.31 219 GLU A O 1
ATOM 1665 N N . GLY A 1 220 ? 4.416 9.146 -13.860 1.00 77.31 220 GLY A N 1
ATOM 1666 C CA . GLY A 1 220 ? 5.389 9.898 -14.649 1.00 77.31 220 GLY A CA 1
ATOM 1667 C C . GLY A 1 220 ? 5.282 11.390 -14.321 1.00 77.31 220 GLY A C 1
ATOM 1668 O O . GLY A 1 220 ? 4.867 11.752 -13.222 1.00 77.31 220 GLY A O 1
ATOM 1669 N N . GLU A 1 221 ? 5.621 12.278 -15.253 1.00 73.06 221 GLU A N 1
ATOM 1670 C CA . GLU A 1 221 ? 5.499 13.729 -15.019 1.00 73.06 221 GLU A CA 1
ATOM 1671 C C . GLU A 1 221 ? 4.053 14.239 -15.107 1.00 73.06 221 GLU A C 1
ATOM 1673 O O . GLU A 1 221 ? 3.679 15.171 -14.402 1.00 73.06 221 GLU A O 1
ATOM 1678 N N . THR A 1 222 ? 3.231 13.627 -15.962 1.00 74.38 222 THR A N 1
ATOM 1679 C CA . THR A 1 222 ? 1.901 14.150 -16.325 1.00 74.38 222 THR A CA 1
ATOM 1680 C C . THR A 1 222 ? 0.745 13.246 -15.919 1.00 74.38 222 THR A C 1
ATOM 1682 O O . THR A 1 222 ? -0.403 13.688 -15.915 1.00 74.38 222 THR A O 1
ATOM 1685 N N . MET A 1 223 ? 1.029 11.987 -15.582 1.00 81.12 223 MET A N 1
ATOM 1686 C CA . MET A 1 223 ? 0.014 10.994 -15.250 1.00 81.12 223 MET A CA 1
ATOM 1687 C C . MET A 1 223 ? -0.005 10.729 -13.753 1.00 81.12 223 MET A C 1
ATOM 1689 O O . MET A 1 223 ? 1.018 10.411 -13.137 1.00 81.12 223 MET A O 1
ATOM 1693 N N . SER A 1 224 ? -1.198 10.839 -13.183 1.00 89.69 224 SER A N 1
ATOM 1694 C CA . SER A 1 224 ? -1.483 10.420 -11.824 1.00 89.69 224 SER A CA 1
ATOM 1695 C C . SER A 1 224 ? -2.760 9.600 -11.784 1.00 89.69 224 SER A C 1
ATOM 1697 O O . SER A 1 224 ? -3.685 9.791 -12.579 1.00 89.69 224 SER A O 1
ATOM 1699 N N . SER A 1 225 ? -2.810 8.687 -10.831 1.00 93.81 225 SER A N 1
ATOM 1700 C CA . SER A 1 225 ? -3.978 7.878 -10.524 1.00 93.81 225 SER A CA 1
ATOM 1701 C C . SER A 1 225 ? -4.174 7.799 -9.019 1.00 93.81 225 SER A C 1
ATOM 1703 O O . SER A 1 225 ? -3.365 8.295 -8.227 1.00 93.81 225 SER A O 1
ATOM 1705 N N . VAL A 1 226 ? -5.305 7.240 -8.603 1.00 95.88 226 VAL A N 1
ATOM 1706 C CA . VAL A 1 226 ? -5.653 7.108 -7.191 1.00 95.88 226 VAL A CA 1
ATOM 1707 C C . VAL A 1 226 ? -6.097 5.697 -6.865 1.00 95.88 226 VAL A C 1
ATOM 1709 O O . VAL A 1 226 ? -6.832 5.067 -7.624 1.00 95.88 226 VAL A O 1
ATOM 1712 N N . VAL A 1 227 ? -5.707 5.230 -5.683 1.00 96.94 227 VAL A N 1
ATOM 1713 C CA . VAL A 1 227 ? -6.221 4.006 -5.073 1.00 96.94 227 VAL A CA 1
ATOM 1714 C C . VAL A 1 227 ? -6.920 4.359 -3.769 1.00 96.94 227 VAL A C 1
ATOM 1716 O O . VAL A 1 227 ? -6.315 4.931 -2.867 1.00 96.94 227 VAL A O 1
ATOM 1719 N N . TYR A 1 228 ? -8.202 4.023 -3.654 1.00 96.25 228 TYR A N 1
ATOM 1720 C CA . TYR A 1 228 ? -9.024 4.392 -2.499 1.00 96.25 228 TYR A CA 1
ATOM 1721 C C . TYR A 1 228 ? -9.848 3.218 -1.982 1.00 96.25 228 TYR A C 1
ATOM 1723 O O . TYR A 1 228 ? -10.201 2.301 -2.728 1.00 96.25 228 TYR A O 1
ATOM 1731 N N . TRP A 1 229 ? -10.190 3.262 -0.697 1.00 96.06 229 TRP A N 1
ATOM 1732 C CA . TRP A 1 229 ? -11.075 2.290 -0.073 1.00 96.06 229 TRP A CA 1
ATOM 1733 C C . TRP A 1 229 ? -12.542 2.633 -0.350 1.00 96.06 229 TRP A C 1
ATOM 1735 O O . TRP A 1 229 ? -13.004 3.742 -0.083 1.00 96.06 229 TRP A O 1
ATOM 1745 N N . ASN A 1 230 ? -13.313 1.682 -0.882 1.00 91.62 230 ASN A N 1
ATOM 1746 C CA . ASN A 1 230 ? -14.737 1.898 -1.176 1.00 91.62 230 ASN A CA 1
ATOM 1747 C C . ASN A 1 230 ? -15.694 1.421 -0.061 1.00 91.62 230 ASN A C 1
ATOM 1749 O O . ASN A 1 230 ? -16.910 1.362 -0.280 1.00 91.62 230 ASN A O 1
ATOM 1753 N N . GLY A 1 231 ? -15.148 1.039 1.099 1.00 91.31 231 GLY A N 1
ATOM 1754 C CA . GLY A 1 231 ? -15.861 0.392 2.206 1.00 91.31 231 GLY A CA 1
ATOM 1755 C C . GLY A 1 231 ? -15.762 -1.138 2.212 1.00 91.31 231 GLY A C 1
ATOM 1756 O O . GLY A 1 231 ? -16.171 -1.764 3.183 1.00 91.31 231 GLY A O 1
ATOM 1757 N N . LYS A 1 232 ? -15.243 -1.752 1.141 1.00 92.00 232 LYS A N 1
ATOM 1758 C CA . LYS A 1 232 ? -15.113 -3.214 1.011 1.00 92.00 232 LYS A CA 1
ATOM 1759 C C . LYS A 1 232 ? -13.785 -3.664 0.407 1.00 92.00 232 LYS A C 1
ATOM 1761 O O . LYS A 1 232 ? -13.277 -4.716 0.778 1.00 92.00 232 LYS A O 1
ATOM 1766 N N . LYS A 1 233 ? -13.273 -2.931 -0.580 1.00 94.81 233 LYS A N 1
ATOM 1767 C CA . LYS A 1 233 ? -12.002 -3.209 -1.253 1.00 94.81 233 LYS A CA 1
ATOM 1768 C C . LYS A 1 233 ? -11.355 -1.917 -1.736 1.00 94.81 233 LYS A C 1
ATOM 1770 O O . LYS A 1 233 ? -12.044 -0.910 -1.929 1.00 94.81 233 LYS A O 1
ATOM 1775 N N . TYR A 1 234 ? -10.056 -1.978 -2.005 1.00 97.38 234 TYR A N 1
ATOM 1776 C CA . TYR A 1 234 ? -9.383 -0.919 -2.744 1.00 97.38 234 TYR A CA 1
ATOM 1777 C C . TYR A 1 234 ? -9.803 -0.922 -4.214 1.00 97.38 234 TYR A C 1
ATOM 1779 O O . TYR A 1 234 ? -10.009 -1.976 -4.823 1.00 97.38 234 TYR A O 1
ATOM 1787 N N . GLN A 1 235 ? -9.949 0.274 -4.771 1.00 96.19 235 GLN A N 1
ATOM 1788 C CA . GLN A 1 235 ? -10.243 0.511 -6.178 1.00 96.19 235 GLN A CA 1
ATOM 1789 C C . GLN A 1 235 ? -9.247 1.510 -6.740 1.00 96.19 235 GLN A C 1
ATOM 1791 O O . GLN A 1 235 ? -8.936 2.495 -6.077 1.00 96.19 235 GLN A O 1
ATOM 1796 N N . TRP A 1 236 ? -8.793 1.249 -7.959 1.00 95.81 236 TRP A N 1
ATOM 1797 C CA . TRP A 1 236 ? -7.968 2.162 -8.733 1.00 95.81 236 TRP A CA 1
ATOM 1798 C C . TRP A 1 236 ? -8.843 3.003 -9.672 1.00 95.81 236 TRP A C 1
ATOM 1800 O O . TRP A 1 236 ? -9.878 2.517 -10.142 1.00 95.81 236 TRP A O 1
ATOM 1810 N N . ARG A 1 237 ? -8.445 4.254 -9.925 1.00 92.38 237 ARG A N 1
ATOM 1811 C CA . ARG A 1 237 ? -9.007 5.138 -10.960 1.00 92.38 237 ARG A CA 1
ATOM 1812 C C . ARG A 1 237 ? -7.947 6.098 -11.491 1.00 92.38 237 ARG A C 1
ATOM 1814 O O . ARG A 1 2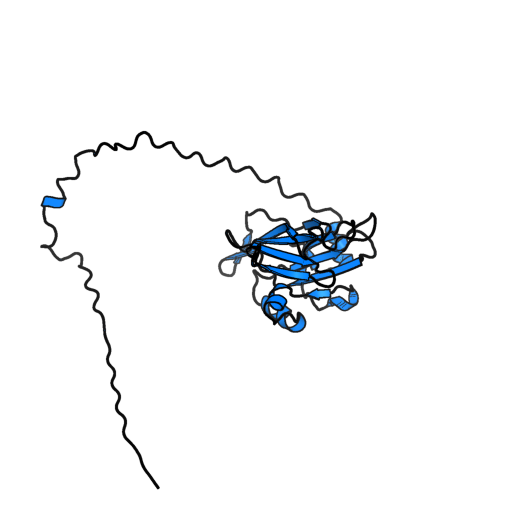37 ? -7.092 6.542 -10.729 1.00 92.38 237 ARG A O 1
ATOM 1821 N N . ASP A 1 238 ? -8.110 6.516 -12.741 1.00 88.81 238 ASP A N 1
ATOM 1822 C CA . ASP A 1 238 ? -7.362 7.629 -13.327 1.00 88.81 238 ASP A CA 1
ATOM 1823 C C . ASP A 1 238 ? -7.589 8.943 -12.560 1.00 88.81 238 ASP A C 1
ATOM 1825 O O . ASP A 1 238 ? -8.720 9.294 -12.206 1.00 88.81 238 ASP A O 1
ATOM 1829 N N . GLY A 1 239 ? -6.518 9.712 -12.349 1.00 72.62 239 GLY A N 1
ATOM 1830 C CA . GLY A 1 239 ? -6.544 11.004 -11.653 1.00 72.62 239 GLY A CA 1
ATOM 1831 C C . GLY A 1 239 ? -7.213 12.131 -12.449 1.00 72.62 239 GLY A C 1
ATOM 1832 O O . GLY A 1 239 ? -7.535 13.175 -11.887 1.00 72.62 239 GLY A O 1
ATOM 1833 N N . THR A 1 240 ? -7.477 11.919 -13.741 1.00 57.97 240 THR A N 1
ATOM 1834 C CA . THR A 1 240 ? -8.138 12.881 -14.640 1.00 57.97 240 THR A CA 1
ATOM 1835 C C . THR A 1 240 ? -9.666 12.865 -14.547 1.00 57.97 240 THR A C 1
ATOM 1837 O O . THR A 1 240 ? -10.313 13.777 -15.056 1.00 57.97 240 THR A O 1
ATOM 1840 N N . GLN A 1 241 ? -10.280 11.886 -13.870 1.00 49.12 241 GLN A N 1
ATOM 1841 C CA . GLN A 1 241 ? -11.742 11.793 -13.759 1.00 49.12 241 GLN A CA 1
ATOM 1842 C C . GLN A 1 241 ? -12.318 12.532 -12.541 1.00 49.12 241 GLN A C 1
ATOM 1844 O O . GLN A 1 241 ? -13.108 11.987 -11.768 1.00 49.12 241 GLN A O 1
ATOM 1849 N N . SER A 1 242 ? -11.990 13.816 -12.392 1.00 39.34 242 SER A N 1
ATOM 1850 C CA . SER A 1 242 ? -12.747 14.745 -11.544 1.00 39.34 242 SER A CA 1
ATOM 1851 C C . SER A 1 242 ? -13.836 15.462 -12.357 1.00 39.34 242 SER A C 1
ATOM 1853 O O . SER A 1 242 ? -13.899 16.683 -12.418 1.00 39.34 242 SER A O 1
ATOM 1855 N N . GLY A 1 243 ? -14.737 14.695 -12.982 1.00 39.66 243 GLY A N 1
ATOM 1856 C CA . GLY A 1 243 ? -15.972 15.246 -13.551 1.00 39.66 243 GLY A CA 1
ATOM 1857 C C . GLY A 1 243 ? -16.342 14.727 -14.934 1.00 39.66 243 GLY A C 1
ATOM 1858 O O . GLY A 1 243 ? -16.173 15.425 -15.926 1.00 39.66 243 GLY A O 1
ATOM 1859 N N . SER A 1 244 ? -16.979 13.561 -14.997 1.00 28.77 244 SER A N 1
ATOM 1860 C CA . SER A 1 244 ? -18.051 13.370 -15.977 1.00 28.77 244 SER A CA 1
ATOM 1861 C C . SER A 1 244 ? -19.354 13.180 -15.205 1.00 28.77 244 SER A C 1
ATOM 1863 O O . SER A 1 244 ? -19.405 12.454 -14.209 1.00 28.77 244 SER A O 1
ATOM 1865 N N . LYS A 1 245 ? -20.334 14.003 -15.578 1.00 32.25 245 LYS A N 1
ATOM 1866 C CA . LYS A 1 245 ? -21.690 14.038 -15.029 1.00 32.25 245 LYS A CA 1
ATOM 1867 C C . LYS A 1 245 ? -22.488 12.826 -15.480 1.00 32.25 245 LYS A C 1
ATOM 1869 O O . LYS A 1 245 ? -22.253 12.386 -16.625 1.00 32.25 245 LYS A O 1
#

Foldseek 3Di:
DDDDDDDDDDDDDDDDDDDDDDPPPPPPDDPVVPPPPPDPPDPPPPDDPPDPDPPPPPDPQAPDDDPCVLVLCCLQQNNQKAFPPFQWDDDPNDTDTDPDDAHQWDWDQQQPPPFIKIKGKIAGPANPPCCVVNVAEEWAQPVVVVVRIPCVPCSVVCVPPPNQRIKIKMFQQDDPCGSNDSDTPHIYIHGDDQAPYWDKDWDDLDPPDGTGIWIWGDNDDPWIKTWGDPNPDIHIDTPPPPDDD

Secondary structure (DSSP, 8-state):
-------------------PPPTT-TTS--GGGSTTTTS-----S-------PPP---PPPPPPPPTTHHHHHHHHH-TTEEE--S-EEEETTEEEEP-S----EEEE-SSSSSSPEEEEEEEES-SSTTHHHHT-EEE-HHHHHTT---HHHHTTTTTT-TTS--EEEEEE-BGGGBTT-SS-SEEEEE-S---SEEEEEEE--STTSPPEEEEEEE-SSS-EEEEEE-SSSEEEEETT-S---

Radius of gyration: 28.99 Å; chains: 1; bounding box: 51×79×82 Å

Sequence (245 aa):
MRLAVAALFLTASLAAQSNLPTKEDPKGYSKDVVDAVHQPMKSDLGEQKTYTPPSKETAPPPAALPADLNKVVAEQFGTDCKIAVEKSSVVVNYRVKSTEPWTPFLTADLDGNGSEDAIIVARCKSALARRDEFGYTVIDPYMAYHGYGDPRITAEFSSGDPMQGHLVLIIHGEGAEGWRAAKPRAKFILINLPFSMLGVTKVATRKGKPPVSALMLQEGETMSSVVYWNGKKYQWRDGTQSGSK